Protein AF-X1C539-F1 (afdb_monomer_lite)

Structure (mmCIF, N/CA/C/O backbone):
data_AF-X1C539-F1
#
_entry.id   AF-X1C539-F1
#
loop_
_atom_site.group_PDB
_atom_site.id
_atom_site.type_symbol
_atom_site.label_atom_id
_atom_site.label_alt_id
_atom_site.label_comp_id
_atom_site.label_asym_id
_atom_site.label_entity_id
_atom_site.label_seq_id
_atom_site.pdbx_PDB_ins_code
_atom_site.Cartn_x
_atom_site.Cartn_y
_atom_site.Cartn_z
_atom_site.occupancy
_atom_site.B_iso_or_equiv
_atom_site.auth_seq_id
_atom_site.auth_comp_id
_atom_site.auth_asym_id
_atom_site.auth_atom_id
_atom_site.pdbx_PDB_model_num
ATOM 1 N N . GLU A 1 1 ? -18.702 11.817 35.837 1.00 63.28 1 GLU A N 1
ATOM 2 C CA . GLU A 1 1 ? -17.448 11.038 35.801 1.00 63.28 1 GLU A CA 1
ATOM 3 C C . GLU A 1 1 ? -17.602 9.638 36.398 1.00 63.28 1 GLU A C 1
ATOM 5 O O . GLU A 1 1 ? -17.392 8.680 35.669 1.00 63.28 1 GLU A O 1
ATOM 10 N N . LEU A 1 2 ? -18.066 9.496 37.651 1.00 83.06 2 LEU A N 1
ATOM 11 C CA . LEU A 1 2 ? -18.295 8.185 38.295 1.00 83.06 2 LEU A CA 1
ATOM 12 C C . LEU A 1 2 ? -19.225 7.247 37.504 1.00 83.06 2 LEU A C 1
ATOM 14 O O . LEU A 1 2 ? -18.952 6.056 37.408 1.00 83.06 2 LEU A O 1
ATOM 18 N N . VAL A 1 3 ? -20.290 7.784 36.897 1.00 87.56 3 VAL A N 1
ATOM 19 C CA . VAL A 1 3 ? -21.233 6.990 36.086 1.00 87.56 3 VAL A CA 1
ATOM 20 C C . VAL A 1 3 ? -20.556 6.413 34.837 1.00 87.56 3 VAL A C 1
ATOM 22 O O . VAL A 1 3 ? -20.718 5.232 34.562 1.00 87.56 3 VAL A O 1
ATOM 25 N N . GLY A 1 4 ? -19.745 7.194 34.115 1.00 85.44 4 GLY A N 1
ATOM 26 C CA . GLY A 1 4 ? -19.032 6.701 32.929 1.00 85.44 4 GLY A CA 1
ATOM 27 C C . GLY A 1 4 ? -17.990 5.640 33.262 1.00 85.44 4 GLY A C 1
ATOM 28 O O . GLY A 1 4 ? -17.902 4.625 32.577 1.00 85.44 4 GLY A O 1
ATOM 29 N N . GLN A 1 5 ? -17.285 5.811 34.382 1.00 87.56 5 GLN A N 1
ATOM 30 C CA . GLN A 1 5 ? -16.356 4.800 34.874 1.00 87.56 5 GLN A CA 1
ATOM 31 C C . GLN A 1 5 ? -17.077 3.511 35.294 1.00 87.56 5 GLN A C 1
ATOM 33 O O . GLN A 1 5 ? -16.626 2.424 34.950 1.00 87.56 5 GLN A O 1
ATOM 38 N N . PHE A 1 6 ? -18.225 3.610 35.967 1.00 91.25 6 PHE A N 1
ATOM 39 C CA . PHE A 1 6 ? -19.053 2.441 36.266 1.00 91.25 6 PHE A CA 1
ATOM 40 C C . PHE A 1 6 ? -19.479 1.709 34.985 1.00 91.25 6 PHE A C 1
ATOM 42 O O . PHE A 1 6 ? -19.294 0.499 34.882 1.00 91.25 6 PHE A O 1
ATOM 49 N N . LEU A 1 7 ? -19.974 2.446 33.984 1.00 91.50 7 LEU A N 1
ATOM 50 C CA . LEU A 1 7 ? -20.382 1.872 32.701 1.00 91.50 7 LEU A CA 1
ATOM 51 C C . LEU A 1 7 ? -19.205 1.225 31.953 1.00 91.50 7 LEU A C 1
ATOM 53 O O . LEU A 1 7 ? -19.410 0.210 31.300 1.00 91.50 7 LEU A O 1
ATOM 57 N N . SER A 1 8 ? -17.973 1.735 32.088 1.00 90.44 8 SER A N 1
ATOM 58 C CA . SER A 1 8 ? -16.785 1.134 31.449 1.00 90.44 8 SER A CA 1
ATOM 59 C C . SER A 1 8 ? -16.395 -0.244 31.997 1.00 90.44 8 SER A C 1
ATOM 61 O O . SER A 1 8 ? -15.639 -0.958 31.343 1.00 90.44 8 SER A O 1
ATOM 63 N N . TYR A 1 9 ? -16.914 -0.625 33.170 1.00 89.69 9 TYR A N 1
ATOM 64 C CA . TYR A 1 9 ? -16.741 -1.966 33.736 1.00 89.69 9 TYR A CA 1
ATOM 65 C C . TYR A 1 9 ? -17.863 -2.937 33.347 1.00 89.69 9 TYR A C 1
ATOM 67 O O . TYR A 1 9 ? -17.764 -4.128 33.644 1.00 89.69 9 TYR A O 1
ATOM 75 N N . LEU A 1 10 ? -18.933 -2.453 32.707 1.00 90.19 10 LEU A N 1
ATOM 76 C CA . LEU A 1 10 ? -19.976 -3.318 32.163 1.00 90.19 10 LEU A CA 1
ATOM 77 C C . LEU A 1 10 ? -19.503 -3.977 30.856 1.00 90.19 10 LEU A C 1
ATOM 79 O O . LEU A 1 10 ? -18.584 -3.467 30.211 1.00 90.19 10 LEU A O 1
ATOM 83 N N . PRO A 1 11 ? -20.125 -5.099 30.442 1.00 89.38 11 PRO A N 1
ATOM 84 C CA . PRO A 1 11 ? -19.814 -5.734 29.168 1.00 89.38 11 PRO A CA 1
ATOM 85 C C . PRO A 1 11 ? -19.909 -4.749 28.002 1.00 89.38 11 PRO A C 1
ATOM 87 O O . PRO A 1 11 ? -20.848 -3.948 27.926 1.00 89.38 11 PRO A O 1
ATOM 90 N N . PHE A 1 12 ? -18.943 -4.828 27.089 1.00 91.81 12 PHE A N 1
ATOM 91 C CA . PHE A 1 12 ? -18.939 -4.045 25.860 1.00 91.81 12 PHE A CA 1
ATOM 92 C C . PHE A 1 12 ? -20.000 -4.588 24.892 1.00 91.81 12 PHE A C 1
ATOM 94 O O . PHE A 1 12 ? -19.699 -5.419 24.046 1.00 91.81 12 PHE A O 1
ATOM 101 N N . ALA A 1 13 ? -21.249 -4.163 25.071 1.00 90.88 13 ALA A N 1
ATOM 102 C CA . ALA A 1 13 ? -22.417 -4.649 24.340 1.00 90.88 13 ALA A CA 1
ATOM 103 C C . ALA A 1 13 ? -23.451 -3.531 24.137 1.00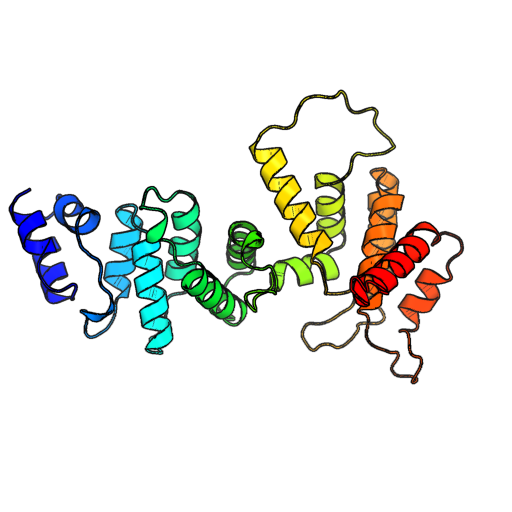 90.88 13 ALA A C 1
ATOM 105 O O . ALA A 1 13 ? -23.411 -2.501 24.824 1.00 90.88 13 ALA A O 1
ATOM 106 N N . HIS A 1 14 ? -24.401 -3.760 23.228 1.00 89.12 14 HIS A N 1
ATOM 107 C CA . HIS A 1 14 ? -25.406 -2.778 22.817 1.00 89.12 14 HIS A CA 1
ATOM 108 C C . HIS A 1 14 ? -26.203 -2.198 23.998 1.00 89.12 14 HIS A C 1
ATOM 110 O O . HIS A 1 14 ? -26.379 -0.984 24.088 1.00 89.12 14 HIS A O 1
ATOM 116 N N . GLU A 1 15 ? -26.602 -3.016 24.977 1.00 90.06 15 GLU A N 1
ATOM 117 C CA . GLU A 1 15 ? -27.349 -2.548 26.152 1.00 90.06 15 GLU A CA 1
ATOM 118 C C . GLU A 1 15 ? -26.548 -1.557 27.002 1.00 90.06 15 GLU A C 1
ATOM 120 O O . GLU A 1 15 ? -27.117 -0.651 27.618 1.00 90.06 15 GLU A O 1
ATOM 125 N N . THR A 1 16 ? -25.224 -1.719 27.064 1.00 91.44 16 THR A N 1
ATOM 126 C CA . THR A 1 16 ? -24.344 -0.768 27.748 1.00 91.44 16 THR A CA 1
ATOM 127 C C . THR A 1 16 ? -24.275 0.538 26.968 1.00 91.44 16 THR A C 1
ATOM 129 O O . THR A 1 16 ? -24.368 1.601 27.578 1.00 91.44 16 THR A O 1
ATOM 132 N N . TRP A 1 17 ? -24.180 0.489 25.638 1.00 92.25 17 TRP A N 1
ATOM 133 C CA . TRP A 1 17 ? -24.107 1.690 24.801 1.00 92.25 17 TRP A CA 1
ATOM 134 C C . TRP A 1 17 ? -25.407 2.507 24.843 1.00 92.25 17 TRP A C 1
ATOM 136 O O . TRP A 1 17 ? -25.347 3.724 25.001 1.00 92.25 17 TRP A O 1
ATOM 146 N N . VAL A 1 18 ? -26.574 1.853 24.864 1.00 92.19 18 VAL A N 1
ATOM 147 C CA . VAL A 1 18 ? -27.872 2.528 25.074 1.00 92.19 18 VAL A CA 1
ATOM 148 C C . VAL A 1 18 ? -27.914 3.252 26.427 1.00 92.19 18 VAL A C 1
ATOM 150 O O . VAL A 1 18 ? -28.403 4.380 26.530 1.00 92.19 18 VAL A O 1
ATOM 153 N N . ARG A 1 19 ? -27.366 2.644 27.491 1.00 93.38 19 ARG A N 1
ATOM 154 C CA . ARG A 1 19 ? -27.251 3.303 28.808 1.00 93.38 19 ARG A CA 1
ATOM 155 C C . ARG A 1 19 ? -26.257 4.458 28.787 1.00 93.38 19 ARG A C 1
ATOM 157 O O . ARG A 1 19 ? -26.519 5.465 29.432 1.00 93.38 19 ARG A O 1
ATOM 164 N N . VAL A 1 20 ? -25.143 4.330 28.068 1.00 93.12 20 VAL A N 1
ATOM 165 C CA . VAL A 1 20 ? -24.165 5.413 27.877 1.00 93.12 20 VAL A CA 1
ATOM 166 C C . VAL A 1 20 ? -24.846 6.617 27.239 1.00 93.12 20 VAL A C 1
ATOM 168 O O . VAL A 1 20 ? -24.759 7.711 27.791 1.00 93.12 20 VAL A O 1
ATOM 171 N N . GLU A 1 21 ? -25.591 6.414 26.157 1.00 92.31 21 GLU A N 1
ATOM 172 C CA . GLU A 1 21 ? -26.323 7.488 25.485 1.00 92.31 21 GLU A CA 1
ATOM 173 C C . GLU A 1 21 ? -27.379 8.115 26.406 1.00 92.31 21 GLU A C 1
ATOM 175 O O . GLU A 1 21 ? -27.394 9.329 26.610 1.00 92.31 21 GLU A O 1
ATOM 180 N N . THR A 1 22 ? -28.199 7.284 27.054 1.00 93.38 22 THR A N 1
ATOM 181 C CA . THR A 1 22 ? -29.309 7.755 27.899 1.00 93.38 22 THR A CA 1
ATOM 182 C C . THR A 1 22 ? -28.829 8.460 29.172 1.00 93.38 22 THR A C 1
ATOM 184 O O . THR A 1 22 ? -29.430 9.441 29.604 1.00 93.38 22 THR A O 1
ATOM 187 N N . TRP A 1 23 ? -27.787 7.943 29.833 1.00 93.38 23 TRP A N 1
ATOM 188 C CA . TRP A 1 23 ? -27.368 8.418 31.159 1.00 93.38 23 TRP A CA 1
ATOM 189 C C . TRP A 1 23 ? -26.286 9.490 31.094 1.00 93.38 23 TRP A C 1
ATOM 191 O O . TRP A 1 23 ? -26.201 10.315 32.005 1.00 93.38 23 TRP A O 1
ATOM 201 N N . LEU A 1 24 ? -25.427 9.464 30.071 1.00 90.31 24 LEU A N 1
ATOM 202 C CA . LEU A 1 24 ? -24.321 10.412 29.955 1.00 90.31 24 LEU A CA 1
ATOM 203 C C . LEU A 1 24 ? -24.611 11.555 28.982 1.00 90.31 24 LEU A C 1
ATOM 205 O O . LEU A 1 24 ? -23.990 12.604 29.152 1.00 90.31 24 LEU A O 1
ATOM 209 N N . GLY A 1 25 ? -25.542 11.406 28.032 1.00 89.62 25 GLY A N 1
ATOM 210 C CA . GLY A 1 25 ? -25.881 12.462 27.071 1.00 89.62 25 GLY A CA 1
ATOM 211 C C . GLY A 1 25 ? -24.634 12.949 26.335 1.00 89.62 25 GLY A C 1
ATOM 212 O O . GLY A 1 25 ? -23.979 12.154 25.676 1.00 89.62 25 GLY A O 1
ATOM 213 N N . ASP A 1 26 ? -24.251 14.213 26.523 1.00 88.12 26 ASP A N 1
ATOM 214 C CA . ASP A 1 26 ? -23.046 14.813 25.922 1.00 88.12 26 ASP A CA 1
ATOM 215 C C . ASP A 1 26 ? -21.722 14.368 26.579 1.00 88.12 26 ASP A C 1
ATOM 217 O O . ASP A 1 26 ? -20.643 14.657 26.077 1.00 88.12 26 ASP A O 1
ATOM 221 N N . LYS A 1 27 ? -21.760 13.675 27.726 1.00 89.75 27 LYS A N 1
ATOM 222 C CA . LYS A 1 27 ? -20.566 13.297 28.515 1.00 89.75 27 LYS A CA 1
ATOM 223 C C . LYS A 1 27 ? -20.089 11.864 28.249 1.00 89.75 27 LYS A C 1
ATOM 225 O O . LYS A 1 27 ? -19.518 11.225 29.147 1.00 89.75 27 LYS A O 1
ATOM 230 N N . GLN A 1 28 ? -20.332 11.341 27.045 1.00 90.69 28 GLN A N 1
ATOM 231 C CA . GLN A 1 28 ? -19.976 9.960 26.678 1.00 90.69 28 GLN A CA 1
ATOM 232 C C . GLN A 1 28 ? -18.464 9.719 26.647 1.00 90.69 28 GLN A C 1
ATOM 234 O O . GLN A 1 28 ? -18.046 8.581 26.860 1.00 90.69 28 GLN A O 1
ATOM 239 N N . ASP A 1 29 ? -17.651 10.775 26.516 1.00 90.38 29 ASP A N 1
ATOM 240 C CA . ASP A 1 29 ? -16.186 10.728 26.658 1.00 90.38 29 ASP A CA 1
ATOM 241 C C . ASP A 1 29 ? -15.746 9.940 27.892 1.00 90.38 29 ASP A C 1
ATOM 243 O O . ASP A 1 29 ? -14.808 9.145 27.850 1.00 90.38 29 ASP A O 1
ATOM 247 N N . SER A 1 30 ? -16.473 10.108 29.003 1.00 89.50 30 SER A N 1
ATOM 248 C CA . SER A 1 30 ? -16.158 9.439 30.266 1.00 89.50 30 SER A CA 1
ATOM 249 C C . SER A 1 30 ? -16.284 7.909 30.223 1.00 89.50 30 SER A C 1
ATOM 251 O O . SER A 1 30 ? -15.737 7.248 31.107 1.00 89.50 30 SER A O 1
ATOM 253 N N . TYR A 1 31 ? -16.969 7.361 29.214 1.00 92.94 31 TYR A N 1
ATOM 254 C CA . TYR A 1 31 ? -17.053 5.933 28.910 1.00 92.94 31 TYR A CA 1
ATOM 255 C C . TYR A 1 31 ? -16.113 5.540 27.760 1.00 92.94 31 TYR A C 1
ATOM 257 O O . TYR A 1 31 ? -15.264 4.669 27.953 1.00 92.94 31 TYR A O 1
ATOM 265 N N . TRP A 1 32 ? -16.221 6.176 26.586 1.00 93.50 32 TRP A N 1
ATOM 266 C CA . TRP A 1 32 ? -15.518 5.734 25.370 1.00 93.50 32 TRP A CA 1
ATOM 267 C C . TRP A 1 32 ? -13.991 5.825 25.485 1.00 93.50 32 TRP A C 1
ATOM 269 O O . TRP A 1 32 ? -13.288 4.953 24.975 1.00 93.50 32 TRP A O 1
ATOM 279 N N . LEU A 1 33 ? -13.471 6.792 26.251 1.00 90.88 33 LEU A N 1
ATOM 280 C CA . LEU A 1 33 ? -12.034 6.902 26.531 1.00 90.88 33 LEU A CA 1
ATOM 281 C C . LEU A 1 33 ? -11.512 5.821 27.491 1.00 90.88 33 LEU A C 1
ATOM 283 O O . LEU A 1 33 ? -10.316 5.545 27.502 1.00 90.88 33 LEU A O 1
ATOM 287 N N . LYS A 1 34 ? -12.379 5.230 28.326 1.00 88.50 34 LYS A N 1
ATOM 288 C CA . LYS A 1 34 ? -11.988 4.323 29.426 1.00 88.50 34 LYS A CA 1
ATOM 289 C C . LYS A 1 34 ? -12.394 2.866 29.206 1.00 88.50 34 LYS A C 1
ATOM 291 O O . LYS A 1 34 ? -11.864 1.988 29.880 1.00 88.50 34 LYS A O 1
ATOM 296 N N . THR A 1 35 ? -13.345 2.601 28.313 1.00 89.12 35 THR A N 1
ATOM 297 C CA . THR A 1 35 ? -13.838 1.244 28.054 1.00 89.12 35 THR A CA 1
ATOM 298 C C . THR A 1 35 ? -12.721 0.329 27.560 1.00 89.12 35 THR A C 1
ATOM 300 O O . THR A 1 35 ? -11.881 0.729 26.753 1.00 89.12 35 THR A O 1
ATOM 303 N N . ASN A 1 36 ? -12.732 -0.932 27.995 1.00 84.94 36 ASN A N 1
ATOM 304 C CA . ASN A 1 36 ? -11.801 -1.932 27.472 1.00 84.94 36 ASN A CA 1
ATOM 305 C C . ASN A 1 36 ? -12.051 -2.219 25.977 1.00 84.94 36 ASN A C 1
ATOM 307 O O . ASN A 1 36 ? -11.179 -2.760 25.310 1.00 84.94 36 ASN A O 1
ATOM 311 N N . ALA A 1 37 ? -13.229 -1.843 25.451 1.00 88.00 37 ALA A N 1
ATOM 312 C CA . ALA A 1 37 ? -13.620 -2.057 24.056 1.00 88.00 37 ALA A CA 1
ATOM 313 C C . ALA A 1 37 ? -13.375 -3.503 23.596 1.00 88.00 37 ALA A C 1
ATOM 315 O O . ALA A 1 37 ? -12.850 -3.736 22.514 1.00 88.00 37 ALA A O 1
ATOM 316 N N . ASN A 1 38 ? -13.694 -4.480 24.453 1.00 87.44 38 ASN A N 1
ATOM 317 C CA . ASN A 1 38 ? -13.442 -5.886 24.164 1.00 87.44 38 ASN A CA 1
ATOM 318 C C . ASN A 1 38 ? -14.512 -6.416 23.189 1.00 87.44 38 ASN A C 1
ATOM 320 O O . ASN A 1 38 ? -15.644 -6.660 23.622 1.00 87.44 38 ASN A O 1
ATOM 324 N N . PRO A 1 39 ? -14.181 -6.658 21.906 1.00 84.81 39 PRO A N 1
ATOM 325 C CA . PRO A 1 39 ? -15.176 -7.023 20.902 1.00 84.81 39 PRO A CA 1
ATOM 326 C C . PRO A 1 39 ? -15.758 -8.426 21.122 1.00 84.81 39 PRO A C 1
ATOM 328 O O . PRO A 1 39 ? -16.826 -8.733 20.600 1.00 84.81 39 PRO A O 1
ATOM 331 N N . TYR A 1 40 ? -15.104 -9.275 21.922 1.00 83.50 40 TYR A N 1
ATOM 332 C CA . TYR A 1 40 ? -15.584 -10.622 22.245 1.00 83.50 40 TYR A CA 1
ATOM 333 C C . TYR A 1 40 ? -16.735 -10.636 23.259 1.00 83.50 40 TYR A C 1
ATOM 335 O O . TYR A 1 40 ? -17.375 -11.669 23.428 1.00 83.50 40 TYR A O 1
ATOM 343 N N . GLN A 1 41 ? -16.999 -9.516 23.939 1.00 80.69 41 GLN A N 1
ATOM 344 C CA . GLN A 1 41 ? -18.122 -9.394 24.875 1.00 80.69 41 GLN A CA 1
ATOM 345 C C . GLN A 1 41 ? -19.436 -9.013 24.188 1.00 80.69 41 GLN A C 1
ATOM 347 O O . GLN A 1 41 ? -20.499 -9.245 24.756 1.00 80.69 41 GLN A O 1
ATOM 352 N N . ALA A 1 42 ? -19.369 -8.428 22.993 1.00 75.00 42 ALA A N 1
ATOM 353 C CA . ALA A 1 42 ? -20.551 -8.043 22.243 1.00 75.00 42 ALA A CA 1
ATOM 354 C C . ALA A 1 42 ? -21.137 -9.253 21.516 1.00 75.00 42 ALA A C 1
ATOM 356 O O . ALA A 1 42 ? -20.490 -9.829 20.638 1.00 75.00 42 ALA A O 1
ATOM 357 N N . GLU A 1 43 ? -22.387 -9.596 21.791 1.00 67.00 43 GLU A N 1
ATOM 358 C CA . GLU A 1 43 ? -23.167 -10.459 20.907 1.00 67.00 43 GLU A CA 1
ATOM 359 C C . GLU A 1 43 ? -23.779 -9.582 19.804 1.00 67.00 43 GLU A C 1
ATOM 361 O O . GLU A 1 43 ? -24.687 -8.801 20.065 1.00 67.00 43 GLU A O 1
ATOM 366 N N . GLY A 1 44 ? -23.255 -9.660 18.574 1.00 70.44 44 GLY A N 1
ATOM 367 C CA . GLY A 1 44 ? -23.849 -8.978 17.416 1.00 70.44 44 GLY A CA 1
ATOM 368 C C . GLY A 1 44 ? -22.966 -7.932 16.738 1.00 70.44 44 GLY A C 1
ATOM 369 O O . GLY A 1 44 ? -21.747 -8.101 16.659 1.00 70.44 44 GLY A O 1
ATOM 370 N N . ASP A 1 45 ? -23.629 -6.924 16.171 1.00 82.06 45 ASP A N 1
ATOM 371 C CA . ASP A 1 45 ? -23.056 -5.863 15.341 1.00 82.06 45 ASP A CA 1
ATOM 372 C C . ASP A 1 45 ? -22.269 -4.844 16.187 1.00 82.06 45 ASP A C 1
ATOM 374 O O . ASP A 1 45 ? -22.723 -4.408 17.247 1.00 82.06 45 ASP A O 1
ATOM 378 N N . LEU A 1 46 ? -21.069 -4.488 15.722 1.00 88.00 46 LEU A N 1
ATOM 379 C CA . LEU A 1 46 ? -20.173 -3.525 16.364 1.00 88.00 46 LEU A CA 1
ATOM 380 C C . LEU A 1 46 ? -20.122 -2.179 15.626 1.00 88.00 46 LEU A C 1
ATOM 382 O O . LEU A 1 46 ? -19.388 -1.295 16.070 1.00 88.00 46 LEU A O 1
ATOM 386 N N . SER A 1 47 ? -20.869 -1.999 14.531 1.00 87.94 47 SER A N 1
ATOM 387 C CA . SER A 1 47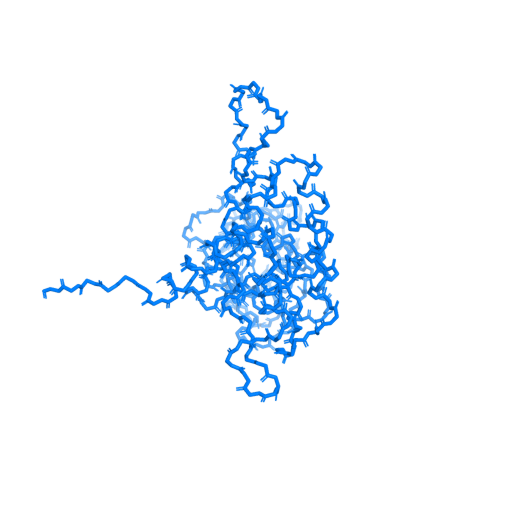 ? -20.788 -0.806 13.681 1.00 87.94 47 SER A CA 1
ATOM 388 C C . SER A 1 47 ? -20.995 0.506 14.442 1.00 87.94 47 SER A C 1
ATOM 390 O O . SER A 1 47 ? -20.190 1.421 14.271 1.00 87.94 47 SER A O 1
ATOM 392 N N . ASP A 1 48 ? -21.984 0.591 15.336 1.00 87.12 48 ASP A N 1
ATOM 393 C CA . ASP A 1 48 ? -22.216 1.806 16.138 1.00 87.12 48 ASP A CA 1
ATOM 394 C C . ASP A 1 48 ? -21.041 2.108 17.080 1.00 87.12 48 ASP A C 1
ATOM 396 O O . ASP A 1 48 ? -20.626 3.255 17.267 1.00 87.12 48 ASP A O 1
ATOM 400 N N . ALA A 1 49 ? -20.473 1.059 17.677 1.00 92.12 49 ALA A N 1
ATOM 401 C CA . ALA A 1 49 ? -19.362 1.189 18.605 1.00 92.12 49 ALA A CA 1
ATOM 402 C C . ALA A 1 49 ? -18.065 1.583 17.890 1.00 92.12 49 ALA A C 1
ATOM 404 O O . ALA A 1 49 ? -17.282 2.350 18.444 1.00 92.12 49 ALA A O 1
ATOM 405 N N . ILE A 1 50 ? -17.848 1.100 16.664 1.00 94.06 50 ILE A N 1
ATOM 406 C CA . ILE A 1 50 ? -16.705 1.464 15.818 1.00 94.06 50 ILE A CA 1
ATOM 407 C C . ILE A 1 50 ? -16.697 2.970 15.556 1.00 94.06 50 ILE A C 1
ATOM 409 O O . ILE A 1 50 ? -15.681 3.620 15.809 1.00 94.06 50 ILE A O 1
ATOM 413 N N . ASP A 1 51 ? -17.823 3.544 15.126 1.00 93.69 51 ASP A N 1
ATOM 414 C CA . ASP A 1 51 ? -17.903 4.985 14.871 1.00 93.69 51 ASP A CA 1
ATOM 415 C C . ASP A 1 51 ? -17.653 5.796 16.140 1.00 93.69 51 ASP A C 1
ATOM 417 O O . ASP A 1 51 ? -16.859 6.741 16.120 1.00 93.69 51 ASP A O 1
ATOM 421 N N . LYS A 1 52 ? -18.242 5.382 17.267 1.00 93.88 52 LYS A N 1
ATOM 422 C CA . LYS A 1 52 ? -18.017 6.047 18.554 1.00 93.88 52 LYS A CA 1
ATOM 423 C C . LYS A 1 52 ? -16.565 5.958 19.008 1.00 93.88 52 LYS A C 1
ATOM 425 O O . LYS A 1 52 ? -16.024 6.957 19.474 1.00 93.88 52 LYS A O 1
ATOM 430 N N . LEU A 1 53 ? -15.908 4.812 18.846 1.00 94.50 53 LEU A N 1
ATOM 431 C CA . LEU A 1 53 ? -14.489 4.664 19.170 1.00 94.50 53 LEU A CA 1
ATOM 432 C C . LEU A 1 53 ? -13.626 5.603 18.318 1.00 94.50 53 LEU A C 1
ATOM 434 O O . LEU A 1 53 ? -12.777 6.301 18.868 1.00 94.50 53 LEU A O 1
ATOM 438 N N . ILE A 1 54 ? -13.876 5.692 17.009 1.00 94.06 54 ILE A N 1
ATOM 439 C CA . ILE A 1 54 ? -13.146 6.609 16.122 1.00 94.06 54 ILE A CA 1
ATOM 440 C C . ILE A 1 54 ? -13.382 8.072 16.529 1.00 94.06 54 ILE A C 1
ATOM 442 O O . ILE A 1 54 ? -12.421 8.830 16.652 1.00 94.06 54 ILE A O 1
ATOM 446 N N . GLU A 1 55 ? -14.638 8.468 16.773 1.00 93.44 55 GLU A N 1
ATOM 447 C CA . GLU A 1 55 ? -15.014 9.826 17.207 1.00 93.44 55 GLU A CA 1
ATOM 448 C C . GLU A 1 55 ? -14.298 10.255 18.493 1.00 93.44 55 GLU A C 1
ATOM 450 O O . GLU A 1 55 ? -13.934 11.419 18.641 1.00 93.44 55 GLU A O 1
ATOM 455 N N . HIS A 1 56 ? -14.055 9.308 19.399 1.00 92.88 56 HIS A N 1
ATOM 456 C CA . HIS A 1 56 ? -13.414 9.547 20.690 1.00 92.88 56 HIS A CA 1
ATOM 457 C C . HIS A 1 56 ? -11.900 9.272 20.666 1.00 92.88 56 HIS A C 1
ATOM 459 O O . HIS A 1 56 ? -11.288 9.067 21.714 1.00 92.88 56 HIS A O 1
ATOM 465 N N . GLY A 1 57 ? -11.281 9.254 19.479 1.00 91.44 57 GLY A N 1
ATOM 466 C CA . GLY A 1 57 ? -9.829 9.139 19.329 1.00 91.44 57 GLY A CA 1
ATOM 467 C C . GLY A 1 57 ? -9.271 7.751 19.646 1.00 91.44 57 GLY A C 1
ATOM 468 O O . GLY A 1 57 ? -8.110 7.638 20.034 1.00 91.44 57 GLY A O 1
ATOM 469 N N . ARG A 1 58 ? -10.083 6.699 19.486 1.00 93.50 58 ARG A N 1
ATOM 470 C CA . ARG A 1 58 ? -9.713 5.298 19.739 1.00 93.50 58 ARG A CA 1
ATOM 471 C C . ARG A 1 58 ? -9.773 4.380 18.506 1.00 93.50 58 ARG A C 1
ATOM 473 O O . ARG A 1 58 ? -10.471 3.360 18.510 1.00 93.50 58 ARG A O 1
ATOM 480 N N . PRO A 1 59 ? -9.069 4.724 17.418 1.00 95.31 59 PRO A N 1
ATOM 481 C CA . PRO A 1 59 ? -9.113 3.969 16.170 1.00 95.31 59 PRO A CA 1
ATOM 482 C C . PRO A 1 59 ? -8.487 2.562 16.249 1.00 95.31 59 PRO A C 1
ATOM 484 O O . PRO A 1 59 ? -8.939 1.680 15.526 1.00 95.31 59 PRO A O 1
ATOM 487 N N . ASN A 1 60 ? -7.521 2.288 17.133 1.00 94.00 60 ASN A N 1
ATOM 488 C CA . ASN A 1 60 ? -6.953 0.939 17.290 1.00 94.00 60 ASN A CA 1
ATOM 489 C C . ASN A 1 60 ? -7.971 -0.015 17.927 1.00 94.00 60 ASN A C 1
ATOM 491 O O . ASN A 1 60 ? -8.110 -1.164 17.509 1.00 94.00 60 ASN A O 1
ATOM 495 N N . ALA A 1 61 ? -8.750 0.469 18.899 1.00 93.31 61 ALA A N 1
ATOM 496 C CA . ALA A 1 61 ? -9.876 -0.291 19.435 1.00 93.31 61 ALA A CA 1
ATOM 497 C C . ALA A 1 61 ? -10.946 -0.569 18.365 1.00 93.31 61 ALA A C 1
ATOM 499 O O . ALA A 1 61 ? -11.495 -1.672 18.312 1.00 93.31 61 ALA A O 1
ATOM 500 N N . ALA A 1 62 ? -11.206 0.403 17.485 1.00 95.25 62 ALA A N 1
ATOM 501 C CA . ALA A 1 62 ? -12.104 0.229 16.348 1.00 95.25 62 ALA A CA 1
ATOM 502 C C . ALA A 1 62 ? -11.574 -0.823 15.351 1.00 95.25 62 ALA A C 1
ATOM 504 O O . ALA A 1 62 ? -12.337 -1.681 14.914 1.00 95.25 62 ALA A O 1
ATOM 505 N N . ILE A 1 63 ? -10.267 -0.827 15.061 1.00 95.50 63 ILE A N 1
ATOM 506 C CA . ILE A 1 63 ? -9.595 -1.856 14.245 1.00 95.50 63 ILE A CA 1
ATOM 507 C C . ILE A 1 63 ? -9.772 -3.251 14.854 1.00 95.50 63 ILE A C 1
ATOM 509 O O . ILE A 1 63 ? -10.120 -4.186 14.138 1.00 95.50 63 ILE A O 1
ATOM 513 N N . ASN A 1 64 ? -9.618 -3.397 16.172 1.00 93.19 64 ASN A N 1
ATOM 514 C CA . ASN A 1 64 ? -9.834 -4.683 16.847 1.00 93.19 64 ASN A CA 1
ATOM 515 C C . ASN A 1 64 ? -11.298 -5.149 16.758 1.00 93.19 64 ASN A C 1
ATOM 517 O O . ASN A 1 64 ? -11.565 -6.343 16.618 1.00 93.19 64 ASN A O 1
ATOM 521 N N . CYS A 1 65 ? -12.257 -4.218 16.798 1.00 93.69 65 CYS A N 1
ATOM 522 C CA . CYS A 1 65 ? -13.667 -4.526 16.556 1.00 93.69 65 CYS A CA 1
ATOM 523 C C . CYS A 1 65 ? -13.905 -4.993 15.112 1.00 93.69 65 CYS A C 1
ATOM 525 O O . CYS A 1 65 ? -14.551 -6.020 14.906 1.00 93.69 65 CYS A O 1
ATOM 527 N N . LEU A 1 66 ? -13.342 -4.285 14.130 1.00 94.88 66 LEU A N 1
ATOM 528 C CA . LEU A 1 66 ? -13.432 -4.623 12.707 1.00 94.88 66 LEU A CA 1
ATOM 529 C C . LEU A 1 66 ? -12.813 -5.993 12.398 1.00 94.88 66 LEU A C 1
ATOM 531 O O . LEU A 1 66 ? -13.426 -6.793 11.692 1.00 94.88 66 LEU A O 1
ATOM 535 N N . ASP A 1 67 ? -11.637 -6.303 12.948 1.00 93.38 67 ASP A N 1
ATOM 536 C CA . ASP A 1 67 ? -11.012 -7.615 12.750 1.00 93.38 67 ASP A CA 1
ATOM 537 C C . ASP A 1 67 ? -11.842 -8.744 13.379 1.00 93.38 67 ASP A C 1
ATOM 539 O O . ASP A 1 67 ? -12.060 -9.784 12.754 1.00 93.38 67 ASP A O 1
ATOM 543 N N . ARG A 1 68 ? -12.433 -8.517 14.559 1.00 91.88 68 ARG A N 1
ATOM 544 C CA . ARG A 1 68 ? -13.380 -9.477 15.140 1.00 91.88 68 ARG A CA 1
ATOM 545 C C . ARG A 1 68 ? -14.592 -9.700 14.235 1.00 91.88 68 ARG A C 1
ATOM 547 O O . ARG A 1 68 ? -15.008 -10.848 14.070 1.00 91.88 68 ARG A O 1
ATOM 554 N N . MET A 1 69 ? -15.175 -8.640 13.667 1.00 92.69 69 MET A N 1
ATOM 555 C CA . MET A 1 69 ? -16.298 -8.761 12.722 1.00 92.69 69 MET A CA 1
ATOM 556 C C . MET A 1 69 ? -15.884 -9.579 11.492 1.00 92.69 69 MET A C 1
ATOM 558 O O . MET A 1 69 ? -16.618 -10.478 11.079 1.00 92.69 69 MET A O 1
ATOM 562 N N . ARG A 1 70 ? -14.673 -9.341 10.967 1.00 92.69 70 ARG A N 1
ATOM 563 C CA . ARG A 1 70 ? -14.083 -10.093 9.848 1.00 92.69 70 ARG A CA 1
ATOM 564 C C . ARG A 1 70 ? -13.961 -11.576 10.190 1.00 92.69 70 ARG A C 1
ATOM 566 O O . ARG A 1 70 ? -14.416 -12.418 9.417 1.00 92.69 70 ARG A O 1
ATOM 573 N N . TYR A 1 71 ? -13.407 -11.903 11.359 1.00 90.19 71 TYR A N 1
ATOM 574 C CA . TYR A 1 71 ? -13.272 -13.282 11.835 1.00 90.19 71 TYR A CA 1
ATOM 575 C C . TYR A 1 71 ? -14.636 -13.975 11.981 1.00 90.19 71 TYR A C 1
ATOM 577 O O . TYR A 1 71 ? -14.804 -15.130 11.588 1.00 90.19 71 TYR A O 1
ATOM 585 N N . ALA A 1 72 ? -15.637 -13.248 12.483 1.00 90.44 72 ALA A N 1
ATOM 586 C CA . ALA A 1 72 ? -17.014 -13.720 12.608 1.00 90.44 72 ALA A CA 1
ATOM 587 C C . ALA A 1 72 ? -17.792 -13.744 11.274 1.00 90.44 72 ALA A C 1
ATOM 589 O O . ALA A 1 72 ? -18.954 -14.149 11.266 1.00 90.44 72 ALA A O 1
ATOM 590 N N . LYS A 1 73 ? -17.173 -13.331 10.155 1.00 89.75 73 LYS A N 1
ATOM 591 C CA . LYS A 1 73 ? -17.793 -13.193 8.823 1.00 89.75 73 LYS A CA 1
ATOM 592 C C . LYS A 1 73 ? -19.033 -12.291 8.819 1.00 89.75 73 LYS A C 1
ATOM 594 O O . LYS A 1 73 ? -19.981 -12.525 8.070 1.00 89.75 73 LYS A O 1
ATOM 599 N N . GLN A 1 74 ? -19.032 -11.279 9.677 1.00 90.00 74 GLN A N 1
ATOM 600 C CA . GLN A 1 74 ? -20.056 -10.243 9.695 1.00 90.00 74 GLN A CA 1
ATOM 601 C C . GLN A 1 74 ? -19.797 -9.227 8.571 1.00 90.00 74 GLN A C 1
ATOM 603 O O . GLN A 1 74 ? -18.644 -9.044 8.168 1.00 90.00 74 GLN A O 1
ATOM 608 N N . PRO A 1 75 ? -20.845 -8.567 8.048 1.00 88.88 75 PRO A N 1
ATOM 609 C CA . PRO A 1 75 ? -20.667 -7.497 7.075 1.00 88.88 75 PRO A CA 1
ATOM 610 C C . PRO A 1 75 ? -19.868 -6.348 7.699 1.00 88.88 75 PRO A C 1
ATOM 612 O O . PRO A 1 75 ? -20.171 -5.910 8.805 1.00 88.88 75 PRO A O 1
ATOM 615 N N . ILE A 1 76 ? -18.855 -5.859 6.985 1.00 92.38 76 ILE A N 1
ATOM 616 C CA . ILE A 1 76 ? -18.033 -4.719 7.403 1.00 92.38 76 ILE A CA 1
ATOM 617 C C . ILE A 1 76 ? -18.335 -3.547 6.483 1.00 92.38 76 ILE A C 1
ATOM 619 O O . ILE A 1 76 ? -18.268 -3.675 5.262 1.00 92.38 76 ILE A O 1
ATOM 623 N N . ASN A 1 77 ? -18.608 -2.385 7.070 1.00 93.81 77 ASN A N 1
ATOM 624 C CA . ASN A 1 77 ? -18.700 -1.150 6.313 1.00 93.81 77 ASN A CA 1
ATOM 625 C C . ASN A 1 77 ? -17.293 -0.704 5.874 1.00 93.81 77 ASN A C 1
ATOM 627 O O . ASN A 1 77 ? -16.438 -0.377 6.702 1.00 93.81 77 ASN A O 1
ATOM 631 N N . VAL A 1 78 ? -17.067 -0.666 4.560 1.00 94.88 78 VAL A N 1
ATOM 632 C CA . VAL A 1 78 ? -15.795 -0.247 3.951 1.00 94.88 78 VAL A CA 1
ATOM 633 C C . VAL A 1 78 ? -15.361 1.143 4.420 1.00 94.88 78 VAL A C 1
ATOM 635 O O . VAL A 1 78 ? -14.207 1.328 4.803 1.00 94.88 78 VAL A O 1
ATOM 638 N N . GLY A 1 79 ? -16.284 2.107 4.448 1.00 95.25 79 GLY A N 1
ATOM 639 C CA . GLY A 1 79 ? -15.997 3.477 4.870 1.00 95.25 79 GLY A CA 1
ATOM 640 C C . GLY A 1 79 ? -15.542 3.558 6.328 1.00 95.25 79 GLY A C 1
ATOM 641 O O . GLY A 1 79 ? -14.576 4.259 6.627 1.00 95.25 79 GLY A O 1
ATOM 642 N N . GLN A 1 80 ? -16.171 2.792 7.226 1.00 94.25 80 GLN A N 1
ATOM 643 C CA . GLN A 1 80 ? -15.734 2.689 8.624 1.00 94.25 80 GLN A CA 1
ATOM 644 C C . GLN A 1 80 ? -14.332 2.080 8.729 1.00 94.25 80 GLN A C 1
ATOM 646 O O . GLN A 1 80 ? -13.504 2.578 9.490 1.00 94.25 80 GLN A O 1
ATOM 651 N N . CYS A 1 81 ? -14.043 1.039 7.943 1.00 96.69 81 CYS A N 1
ATOM 652 C CA . CYS A 1 81 ? -12.736 0.388 7.934 1.00 96.69 81 CYS A CA 1
ATOM 653 C C . CYS A 1 81 ? -11.623 1.334 7.460 1.00 96.69 81 CYS A C 1
ATOM 655 O O . CYS A 1 81 ? -10.625 1.510 8.161 1.00 96.69 81 CYS A O 1
ATOM 657 N N . VAL A 1 82 ? -11.828 2.017 6.330 1.00 97.44 82 VAL A N 1
ATOM 658 C CA . VAL A 1 82 ? -10.895 3.029 5.805 1.00 97.44 82 VAL A CA 1
ATOM 659 C C . VAL A 1 82 ? -10.690 4.155 6.820 1.00 97.44 82 VAL A C 1
ATOM 661 O O . VAL A 1 82 ? -9.553 4.529 7.109 1.00 97.44 82 VAL A O 1
ATOM 664 N N . LYS A 1 83 ? -11.775 4.672 7.411 1.00 96.62 83 LYS A N 1
ATOM 665 C CA . LYS A 1 83 ? -11.713 5.731 8.427 1.00 96.62 83 LYS A CA 1
ATOM 666 C C . LYS A 1 83 ? -10.912 5.283 9.652 1.00 96.62 83 LYS A C 1
ATOM 668 O O . LYS A 1 83 ? -10.044 6.028 10.093 1.00 96.62 83 LYS A O 1
ATOM 673 N N . ALA A 1 84 ? -11.155 4.076 10.166 1.00 96.44 84 ALA A N 1
ATOM 674 C CA . ALA A 1 84 ? -10.438 3.530 11.318 1.00 96.44 84 ALA A CA 1
ATOM 675 C C . ALA A 1 84 ? -8.931 3.411 11.047 1.00 96.44 84 ALA A C 1
ATOM 677 O O . ALA A 1 84 ? -8.128 3.901 11.839 1.00 96.44 84 ALA A O 1
ATOM 678 N N . LEU A 1 85 ? -8.558 2.825 9.904 1.00 97.06 85 LEU A N 1
ATOM 679 C CA . LEU A 1 85 ? -7.166 2.678 9.480 1.00 97.06 85 LEU A CA 1
ATOM 680 C C . LEU A 1 85 ? -6.477 4.046 9.350 1.00 97.06 85 LEU A C 1
ATOM 682 O O . LEU A 1 85 ? -5.429 4.281 9.938 1.00 97.06 85 LEU A O 1
ATOM 686 N N . LEU A 1 86 ? -7.078 5.006 8.651 1.00 96.56 86 LEU A N 1
ATOM 687 C CA . LEU A 1 86 ? -6.444 6.316 8.473 1.00 96.56 86 LEU A CA 1
ATOM 688 C C . LEU A 1 86 ? -6.381 7.132 9.775 1.00 96.56 86 LEU A C 1
ATOM 690 O O . LEU A 1 86 ? -5.390 7.820 10.013 1.00 96.56 86 LEU A O 1
ATOM 694 N N . SER A 1 87 ? -7.391 7.037 10.646 1.00 95.00 87 SER A N 1
ATOM 695 C CA . SER A 1 87 ? -7.365 7.682 11.965 1.00 95.00 87 SER A CA 1
ATOM 696 C C . SER A 1 87 ? -6.314 7.074 12.901 1.00 95.00 87 SER A C 1
ATOM 698 O O . SER A 1 87 ? -5.773 7.789 13.746 1.00 95.00 87 SER A O 1
ATOM 700 N N . ALA A 1 88 ? -5.985 5.786 12.749 1.00 94.50 88 ALA A N 1
ATOM 701 C CA . ALA A 1 88 ? -4.986 5.110 13.576 1.00 94.50 88 ALA A CA 1
ATOM 702 C C . ALA A 1 88 ? -3.562 5.658 13.399 1.00 94.50 88 ALA A C 1
ATOM 704 O O . ALA A 1 88 ? -2.769 5.595 14.338 1.00 94.50 88 ALA A O 1
ATOM 705 N N . LEU A 1 89 ? -3.254 6.275 12.255 1.00 90.75 89 LEU A N 1
ATOM 706 C CA . LEU A 1 89 ? -1.943 6.880 11.976 1.00 90.75 89 LEU A CA 1
ATOM 707 C C . LEU A 1 89 ? -1.594 8.034 12.925 1.00 90.75 89 LEU A C 1
ATOM 709 O O . LEU A 1 89 ? -0.422 8.281 13.193 1.00 90.75 89 LEU A O 1
ATOM 713 N N . SER A 1 90 ? -2.609 8.736 13.432 1.00 88.44 90 SER A N 1
ATOM 714 C CA . SER A 1 90 ? -2.469 9.830 14.399 1.00 88.44 90 SER A CA 1
ATOM 715 C C . SER A 1 90 ? -2.969 9.448 15.795 1.00 88.44 90 SER A C 1
ATOM 717 O O . SER A 1 90 ? -3.264 10.330 16.602 1.00 88.44 90 SER A O 1
ATOM 719 N N . SER A 1 91 ? -3.131 8.150 16.073 1.00 88.38 91 SER A N 1
ATOM 720 C CA . SER A 1 91 ? -3.653 7.681 17.356 1.00 88.38 91 SER A CA 1
ATOM 721 C C . SER A 1 91 ? -2.690 7.990 18.500 1.00 88.38 91 SER A C 1
ATOM 723 O O . SER A 1 91 ? -1.478 7.812 18.385 1.00 88.38 91 SER A O 1
ATOM 725 N N . SER A 1 92 ? -3.250 8.416 19.631 1.00 84.69 92 SER A N 1
ATOM 726 C CA . SER A 1 92 ? -2.541 8.549 20.907 1.00 84.69 92 SER A CA 1
ATOM 727 C C . SER A 1 92 ? -2.709 7.319 21.804 1.00 84.69 92 SER A C 1
ATOM 729 O O . SER A 1 92 ? -2.243 7.317 22.947 1.00 84.69 92 SER A O 1
ATOM 731 N N . GLU A 1 93 ? -3.380 6.272 21.312 1.00 87.44 93 GLU A N 1
ATOM 732 C CA . GLU A 1 93 ? -3.522 5.021 22.046 1.00 87.44 93 GLU A CA 1
ATOM 733 C C . GLU A 1 93 ? -2.154 4.352 22.273 1.00 87.44 93 GLU A C 1
ATOM 735 O O . GLU A 1 93 ? -1.222 4.530 21.484 1.00 87.44 93 GLU A O 1
ATOM 740 N N . PRO A 1 94 ? -2.003 3.557 23.348 1.00 81.88 94 PRO A N 1
ATOM 741 C CA . PRO A 1 94 ? -0.742 2.889 23.644 1.00 81.88 94 PRO A CA 1
ATOM 742 C C . PRO A 1 94 ? -0.262 2.020 22.479 1.00 81.88 94 PRO A C 1
ATOM 744 O O . PRO A 1 94 ? -1.069 1.345 21.843 1.00 81.88 94 PRO A O 1
ATOM 747 N N . SER A 1 95 ? 1.048 1.952 22.242 1.00 74.88 95 SER A N 1
ATOM 748 C CA . SER A 1 95 ? 1.616 1.205 21.106 1.00 74.88 95 SER A CA 1
ATOM 749 C C . SER A 1 95 ? 1.207 -0.272 21.066 1.00 74.88 95 SER A C 1
ATOM 751 O O . SER A 1 95 ? 1.009 -0.811 19.986 1.00 74.88 95 SER A O 1
ATOM 753 N N . TYR A 1 96 ? 1.003 -0.912 22.223 1.00 75.94 96 TYR A N 1
ATOM 754 C CA . TYR A 1 96 ? 0.540 -2.304 22.309 1.00 75.94 96 TYR A CA 1
ATOM 755 C C . TYR A 1 96 ? -0.904 -2.518 21.823 1.00 75.94 96 TYR A C 1
ATOM 757 O O . TYR A 1 96 ? -1.315 -3.658 21.642 1.00 75.94 96 TYR A O 1
ATOM 765 N N . SER A 1 97 ? -1.698 -1.451 21.674 1.00 74.12 97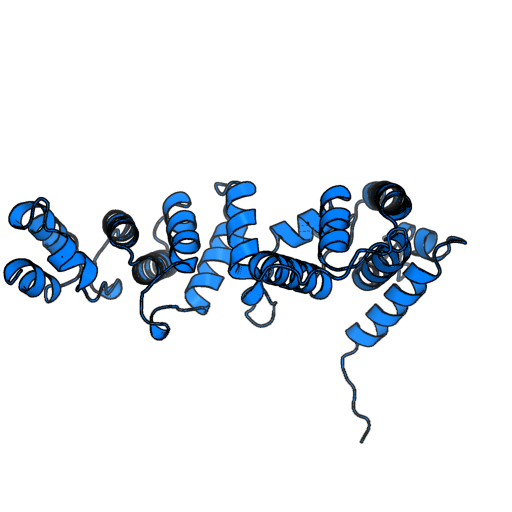 SER A N 1
ATOM 766 C CA . SER A 1 97 ? -3.066 -1.533 21.140 1.00 74.12 97 SER A CA 1
ATOM 767 C C . SER A 1 97 ? -3.093 -1.672 19.619 1.00 74.12 97 SER A C 1
ATOM 769 O O . SER A 1 97 ? -4.101 -2.112 19.069 1.00 74.12 97 SER A O 1
ATOM 771 N N . MET A 1 98 ? -1.997 -1.295 18.954 1.00 81.69 98 MET A N 1
ATOM 772 C CA . MET A 1 98 ? -1.821 -1.466 17.522 1.00 81.69 98 MET A CA 1
ATOM 773 C C . MET A 1 98 ? -1.457 -2.920 17.239 1.00 81.69 98 MET A C 1
ATOM 775 O O . MET A 1 98 ? -0.372 -3.383 17.592 1.00 81.69 98 MET A O 1
ATOM 779 N N . ASP A 1 99 ? -2.357 -3.622 16.563 1.00 86.44 99 ASP A N 1
ATOM 780 C CA . ASP A 1 99 ? -2.115 -4.977 16.096 1.00 86.44 99 ASP A CA 1
ATOM 781 C C . ASP A 1 99 ? -1.841 -4.954 14.587 1.00 86.44 99 ASP A C 1
ATOM 783 O O . ASP A 1 99 ? -2.743 -4.774 13.763 1.00 86.44 99 ASP A O 1
ATOM 787 N N . ALA A 1 100 ? -0.564 -5.106 14.225 1.00 90.44 100 ALA A N 1
ATOM 788 C CA . ALA A 1 100 ? -0.130 -5.115 12.833 1.00 90.44 100 ALA A CA 1
ATOM 789 C C . ALA A 1 100 ? -0.776 -6.254 12.030 1.00 90.44 100 ALA A C 1
ATOM 791 O O . ALA A 1 100 ? -1.041 -6.075 10.842 1.00 90.44 100 ALA A O 1
ATOM 792 N N . TYR A 1 101 ? -1.068 -7.396 12.662 1.00 91.31 101 TYR A N 1
ATOM 793 C CA . TYR A 1 101 ? -1.740 -8.509 11.998 1.00 91.31 101 TYR A CA 1
ATOM 794 C C . TYR A 1 101 ? -3.179 -8.128 11.632 1.00 91.31 101 TYR A C 1
ATOM 796 O O . TYR A 1 101 ? -3.568 -8.279 10.474 1.00 91.31 101 TYR A O 1
ATOM 804 N N . ASN A 1 102 ? -3.927 -7.536 12.569 1.00 93.56 102 ASN A N 1
ATOM 805 C CA . ASN A 1 102 ? -5.302 -7.081 12.321 1.00 93.56 102 ASN A CA 1
ATOM 806 C C . ASN A 1 102 ? -5.348 -6.026 11.207 1.00 93.56 102 ASN A C 1
ATOM 808 O O . ASN A 1 102 ? -6.181 -6.105 10.306 1.00 93.56 102 ASN A O 1
ATOM 812 N N . ILE A 1 103 ? -4.416 -5.067 11.224 1.00 95.19 103 ILE A N 1
ATOM 813 C CA . ILE A 1 103 ? -4.288 -4.049 10.171 1.00 95.19 103 ILE A CA 1
ATOM 814 C C . ILE A 1 103 ? -4.050 -4.706 8.808 1.00 95.19 103 ILE A C 1
ATOM 816 O O . ILE A 1 103 ? -4.760 -4.409 7.849 1.00 95.19 103 ILE A O 1
ATOM 820 N N . VAL A 1 104 ? -3.078 -5.616 8.719 1.00 95.31 104 VAL A N 1
ATOM 821 C CA . VAL A 1 104 ? -2.738 -6.305 7.470 1.00 95.31 104 VAL A CA 1
ATOM 822 C C . VAL A 1 104 ? -3.926 -7.106 6.929 1.00 95.31 104 VAL A C 1
ATOM 824 O O . VAL A 1 104 ? -4.208 -7.048 5.733 1.00 95.31 104 VAL A O 1
ATOM 827 N N . GLU A 1 105 ? -4.650 -7.825 7.784 1.00 95.31 105 GLU A N 1
ATOM 828 C CA . GLU A 1 105 ? -5.816 -8.611 7.373 1.00 95.31 105 GLU A CA 1
ATOM 829 C C . GLU A 1 105 ? -6.989 -7.738 6.904 1.00 95.31 105 GLU A C 1
ATOM 831 O O . GLU A 1 105 ? -7.664 -8.085 5.931 1.00 95.31 105 GLU A O 1
ATOM 836 N N . LEU A 1 106 ? -7.211 -6.582 7.538 1.00 96.50 106 LEU A N 1
ATOM 837 C CA . LEU A 1 106 ? -8.202 -5.611 7.073 1.00 96.50 106 LEU A CA 1
ATOM 838 C C . LEU A 1 106 ? -7.807 -5.001 5.724 1.00 96.50 106 LEU A C 1
ATOM 840 O O . LEU A 1 106 ? -8.661 -4.879 4.849 1.00 96.50 106 LEU A O 1
ATOM 844 N N . ILE A 1 107 ? -6.527 -4.682 5.508 1.00 96.88 107 ILE A N 1
ATOM 845 C CA . ILE A 1 107 ? -6.051 -4.178 4.210 1.00 96.88 107 ILE A CA 1
ATOM 846 C C . ILE A 1 107 ? -6.250 -5.229 3.112 1.00 96.88 107 ILE A C 1
ATOM 848 O O . ILE A 1 107 ? -6.744 -4.886 2.041 1.00 96.88 107 ILE A O 1
ATOM 852 N N . LYS A 1 108 ? -5.942 -6.510 3.366 1.00 95.69 108 LYS A N 1
ATOM 853 C CA . LYS A 1 108 ? -6.211 -7.597 2.403 1.00 95.69 108 LYS A CA 1
ATOM 854 C C . LYS A 1 108 ? -7.691 -7.675 2.034 1.00 95.69 108 LYS A C 1
ATOM 856 O O . LYS A 1 108 ? -8.015 -7.803 0.858 1.00 95.69 108 LYS A O 1
ATOM 861 N N . MET A 1 109 ? -8.575 -7.555 3.026 1.00 95.50 109 MET A N 1
ATOM 862 C CA . MET A 1 109 ? -10.020 -7.521 2.798 1.00 95.50 109 MET A CA 1
ATOM 863 C C . MET A 1 109 ? -10.421 -6.327 1.921 1.00 95.50 109 MET A C 1
ATOM 865 O O . MET A 1 109 ? -11.180 -6.510 0.973 1.00 95.50 109 MET A O 1
ATOM 869 N N . LEU A 1 110 ? -9.871 -5.132 2.172 1.00 96.62 110 LEU A N 1
ATOM 870 C CA . LEU A 1 110 ? -10.126 -3.953 1.337 1.00 96.62 110 LEU A CA 1
ATOM 871 C C . LEU A 1 110 ? -9.615 -4.135 -0.101 1.00 96.62 110 LEU A C 1
ATOM 873 O O . LEU A 1 110 ? -10.305 -3.767 -1.043 1.00 96.62 110 LEU A O 1
ATOM 877 N N . GLN A 1 111 ? -8.445 -4.745 -0.292 1.00 95.31 111 GLN A N 1
ATOM 878 C CA . GLN A 1 111 ? -7.884 -5.014 -1.623 1.00 95.31 111 GLN A CA 1
ATOM 879 C C . GLN A 1 111 ? -8.732 -5.968 -2.474 1.00 95.31 111 GLN A C 1
ATOM 881 O O . GLN A 1 111 ? -8.612 -5.967 -3.695 1.00 95.31 111 GLN A O 1
ATOM 886 N N . GLU A 1 112 ? -9.533 -6.824 -1.842 1.00 93.50 112 GLU A N 1
ATOM 887 C CA . GLU A 1 112 ? -10.383 -7.813 -2.515 1.00 93.50 112 GLU A CA 1
ATOM 888 C C . GLU A 1 112 ? -11.835 -7.339 -2.657 1.00 93.50 112 GLU A C 1
ATOM 890 O O . GLU A 1 112 ? -12.641 -8.001 -3.314 1.00 93.50 112 GLU A O 1
ATOM 895 N N . ASN A 1 113 ? -12.182 -6.196 -2.058 1.00 93.62 113 ASN A N 1
ATOM 896 C CA . ASN A 1 113 ? -13.544 -5.692 -2.027 1.00 93.62 113 ASN A CA 1
ATOM 897 C C . ASN A 1 113 ? -13.781 -4.649 -3.144 1.00 93.62 113 ASN A C 1
ATOM 899 O O . ASN A 1 113 ? -13.203 -3.562 -3.102 1.00 93.62 113 ASN A O 1
ATOM 903 N N . PRO A 1 114 ? -14.672 -4.929 -4.117 1.00 91.50 114 PRO A N 1
ATOM 904 C CA . PRO A 1 114 ? -14.933 -4.032 -5.245 1.00 91.50 114 PRO A CA 1
ATOM 905 C C . PRO A 1 114 ? -15.664 -2.735 -4.863 1.00 91.50 114 PRO A C 1
ATOM 907 O O . PRO A 1 114 ? -15.749 -1.826 -5.685 1.00 91.50 114 PRO A O 1
ATOM 910 N N . GLU A 1 115 ? -16.216 -2.635 -3.650 1.00 94.00 115 GLU A N 1
ATOM 911 C CA . GLU A 1 115 ? -16.867 -1.414 -3.157 1.00 94.00 115 GLU A CA 1
ATOM 912 C C . GLU A 1 115 ? -15.857 -0.341 -2.719 1.00 94.00 115 GLU A C 1
ATOM 914 O O . GLU A 1 115 ? -16.227 0.823 -2.551 1.00 94.00 115 GLU A O 1
ATOM 919 N N . VAL A 1 116 ? -14.585 -0.708 -2.526 1.00 95.62 116 VAL A N 1
ATOM 920 C CA . VAL A 1 116 ? -13.534 0.222 -2.102 1.00 95.62 116 VAL A CA 1
ATOM 921 C C . VAL A 1 116 ? -13.129 1.110 -3.271 1.00 95.62 116 VAL A C 1
ATOM 923 O O . VAL A 1 116 ? -12.805 0.634 -4.360 1.00 95.62 116 VAL A O 1
ATOM 926 N N . THR A 1 117 ? -13.108 2.424 -3.047 1.00 96.19 117 THR A N 1
ATOM 927 C CA . THR A 1 117 ? -12.653 3.355 -4.081 1.00 96.19 117 THR A CA 1
ATOM 928 C C . THR A 1 117 ? -11.132 3.248 -4.273 1.00 96.19 117 THR A C 1
ATOM 930 O O . THR A 1 117 ? -10.400 3.064 -3.295 1.00 96.19 117 THR A O 1
ATOM 933 N N . PRO A 1 118 ? -10.609 3.413 -5.505 1.00 94.50 118 PRO A N 1
ATOM 934 C CA . PRO A 1 118 ? -9.165 3.405 -5.733 1.00 94.50 118 PRO A CA 1
ATOM 935 C C . PRO A 1 118 ? -8.407 4.469 -4.926 1.00 94.50 118 PRO A C 1
ATOM 937 O O . PRO A 1 118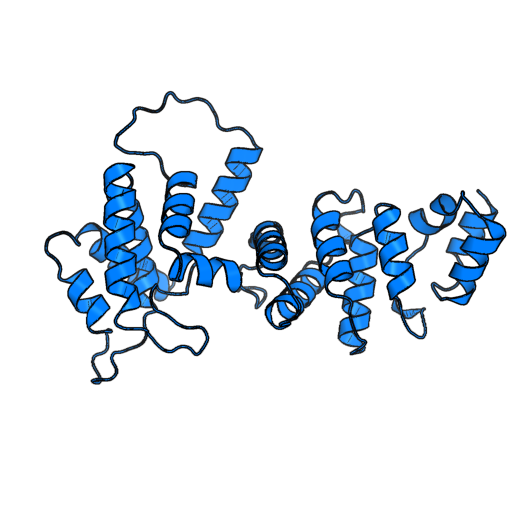 ? -7.273 4.229 -4.529 1.00 94.50 118 PRO A O 1
ATOM 940 N N . ASP A 1 119 ? -9.017 5.629 -4.661 1.00 96.38 119 ASP A N 1
ATOM 941 C CA . ASP A 1 119 ? -8.389 6.694 -3.866 1.00 96.38 119 ASP A CA 1
ATOM 942 C C . ASP A 1 119 ? -8.254 6.303 -2.387 1.00 96.38 119 ASP A C 1
ATOM 944 O O . ASP A 1 119 ? -7.181 6.443 -1.797 1.00 96.38 119 ASP A O 1
ATOM 948 N N . ASP A 1 120 ? -9.307 5.728 -1.800 1.00 97.44 120 ASP A N 1
ATOM 949 C CA . ASP A 1 120 ? -9.265 5.253 -0.416 1.00 97.44 120 ASP A CA 1
ATOM 950 C C . ASP A 1 120 ? -8.245 4.127 -0.245 1.00 97.44 120 ASP A C 1
ATOM 952 O O . ASP A 1 120 ? -7.424 4.166 0.676 1.00 97.44 120 ASP A O 1
ATOM 956 N N . LEU A 1 121 ? -8.245 3.153 -1.162 1.00 97.56 121 LEU A N 1
ATOM 957 C CA . LEU A 1 121 ? -7.284 2.056 -1.127 1.00 97.56 121 LEU A CA 1
ATOM 958 C C . LEU A 1 121 ? -5.849 2.563 -1.323 1.00 97.56 121 LEU A C 1
ATOM 960 O O . LEU A 1 121 ? -4.952 2.118 -0.611 1.00 97.56 121 LEU A O 1
ATOM 964 N N . PHE A 1 122 ? -5.629 3.541 -2.208 1.00 96.94 122 PHE A N 1
ATOM 965 C CA . PHE A 1 122 ? -4.322 4.178 -2.389 1.00 96.94 122 PHE A CA 1
ATOM 966 C C . PHE A 1 122 ? -3.825 4.810 -1.089 1.00 96.94 122 PHE A C 1
ATOM 968 O O . PHE A 1 122 ? -2.687 4.578 -0.683 1.00 96.94 122 PHE A O 1
ATOM 975 N N . ARG A 1 123 ? -4.675 5.588 -0.408 1.00 97.12 123 ARG A N 1
ATOM 976 C CA . ARG A 1 123 ? -4.320 6.255 0.854 1.00 97.12 123 ARG A CA 1
ATOM 977 C C . ARG A 1 123 ? -3.993 5.247 1.951 1.00 97.12 123 ARG A C 1
ATOM 979 O O . ARG A 1 123 ? -3.020 5.445 2.677 1.00 97.12 123 ARG A O 1
ATOM 986 N N . VAL A 1 124 ? -4.777 4.174 2.054 1.00 97.81 124 VAL A N 1
ATOM 987 C CA . VAL A 1 124 ? -4.553 3.097 3.027 1.00 97.81 124 VAL A CA 1
ATOM 988 C C . VAL A 1 124 ? -3.254 2.347 2.726 1.00 97.81 124 VAL A C 1
ATOM 990 O O . VAL A 1 124 ? -2.404 2.242 3.609 1.00 97.81 124 VAL A O 1
ATOM 993 N N . GLU A 1 125 ? -3.051 1.872 1.494 1.00 97.25 125 GLU A N 1
ATOM 994 C CA . GLU A 1 125 ? -1.822 1.159 1.124 1.00 97.25 125 GLU A CA 1
ATOM 995 C C . GLU A 1 125 ? -0.579 2.034 1.298 1.00 97.25 125 GLU A C 1
ATOM 997 O O . GLU A 1 125 ? 0.436 1.559 1.802 1.00 97.25 125 GLU A O 1
ATOM 1002 N N . TRP A 1 126 ? -0.653 3.319 0.937 1.00 96.38 126 TRP A N 1
ATOM 1003 C CA . TRP A 1 126 ? 0.468 4.246 1.087 1.00 96.38 126 TRP A CA 1
ATOM 1004 C C . TRP A 1 126 ? 0.830 4.479 2.554 1.00 96.38 126 TRP A C 1
ATOM 1006 O O . TRP A 1 126 ? 2.008 4.492 2.914 1.00 96.38 126 TRP A O 1
ATOM 1016 N N . ALA A 1 127 ? -0.179 4.645 3.411 1.00 94.88 127 ALA A N 1
ATOM 1017 C CA . ALA A 1 127 ? 0.019 4.861 4.837 1.00 94.88 127 ALA A CA 1
ATOM 1018 C C . ALA A 1 127 ? 0.617 3.637 5.544 1.00 94.88 127 ALA A C 1
ATOM 1020 O O . ALA A 1 127 ? 1.466 3.780 6.424 1.00 94.88 127 ALA A O 1
ATOM 1021 N N . TYR A 1 128 ? 0.200 2.440 5.133 1.00 94.56 128 TYR A N 1
ATOM 1022 C CA . TYR A 1 128 ? 0.612 1.175 5.738 1.00 94.56 128 TYR A CA 1
ATOM 1023 C C . TYR A 1 128 ? 1.663 0.417 4.938 1.00 94.56 128 TYR A C 1
ATOM 1025 O O . TYR A 1 128 ? 1.962 -0.734 5.251 1.00 94.56 128 TYR A O 1
ATOM 1033 N N . LEU A 1 129 ? 2.287 1.073 3.960 1.00 94.00 129 LEU A N 1
ATOM 1034 C CA . LEU A 1 129 ? 3.320 0.492 3.115 1.00 94.00 129 LEU A CA 1
ATOM 1035 C C . LEU A 1 129 ? 4.415 -0.246 3.908 1.00 94.00 129 LEU A C 1
ATOM 1037 O O . LEU A 1 129 ? 4.837 -1.312 3.462 1.00 94.00 129 LEU A O 1
ATOM 1041 N N . PRO A 1 130 ? 4.854 0.224 5.099 1.00 91.94 130 PRO A N 1
ATOM 1042 C CA . PRO A 1 130 ? 5.829 -0.517 5.885 1.00 91.94 130 PRO A CA 1
ATOM 1043 C C . PRO A 1 130 ? 5.404 -1.914 6.346 1.00 91.94 130 PRO A C 1
ATOM 1045 O O . PRO A 1 130 ? 6.284 -2.732 6.593 1.00 91.94 130 PRO A O 1
ATOM 1048 N N . LEU A 1 131 ? 4.098 -2.174 6.457 1.00 92.44 131 LEU A N 1
ATOM 1049 C CA . LEU A 1 131 ? 3.524 -3.471 6.830 1.00 92.44 131 LEU A CA 1
ATOM 1050 C C . LEU A 1 131 ? 3.217 -4.356 5.609 1.00 92.44 131 LEU A C 1
ATOM 1052 O O . LEU A 1 131 ? 2.973 -5.551 5.757 1.00 92.44 131 LEU A O 1
ATOM 1056 N N . LEU A 1 132 ? 3.222 -3.786 4.401 1.00 92.75 132 LEU A N 1
ATOM 1057 C CA . LEU A 1 132 ? 2.920 -4.474 3.141 1.00 92.75 132 LEU A CA 1
ATOM 1058 C C . LEU A 1 132 ? 4.204 -4.985 2.465 1.00 92.75 132 LEU A C 1
ATOM 1060 O O . LEU A 1 132 ? 4.404 -4.840 1.264 1.00 92.75 132 LEU A O 1
ATOM 1064 N N . ASP A 1 133 ? 5.093 -5.579 3.255 1.00 85.25 133 ASP A N 1
ATOM 1065 C CA . ASP A 1 133 ? 6.452 -5.980 2.868 1.00 85.25 133 ASP A CA 1
ATOM 1066 C C . ASP A 1 133 ? 6.559 -7.406 2.300 1.00 85.25 133 ASP A C 1
ATOM 1068 O O . ASP A 1 133 ? 7.653 -7.936 2.127 1.00 85.25 133 ASP A O 1
ATOM 1072 N N . ARG A 1 134 ? 5.426 -8.068 2.043 1.00 85.50 134 ARG A N 1
ATOM 1073 C CA . ARG A 1 134 ? 5.292 -9.472 1.605 1.00 85.50 134 ARG A CA 1
ATOM 1074 C C . ARG A 1 134 ? 5.760 -10.516 2.619 1.00 85.50 134 ARG A C 1
ATOM 1076 O O . ARG A 1 134 ? 5.256 -11.637 2.562 1.00 85.50 134 ARG A O 1
ATOM 1083 N N . HIS A 1 135 ? 6.630 -10.180 3.569 1.00 78.81 135 HIS A N 1
ATOM 1084 C CA . HIS A 1 135 ? 7.033 -11.066 4.665 1.00 78.81 135 HIS A CA 1
ATOM 1085 C C . HIS A 1 135 ? 5.851 -11.409 5.574 1.00 78.81 135 HIS A C 1
ATOM 1087 O O . HIS A 1 135 ? 5.708 -12.556 5.993 1.00 78.81 135 HIS A O 1
ATOM 1093 N N . HIS A 1 136 ? 4.942 -10.455 5.775 1.00 72.25 136 HIS A N 1
ATOM 1094 C CA . HIS A 1 136 ? 3.685 -10.655 6.504 1.00 72.25 136 HIS A CA 1
ATOM 1095 C C . HIS A 1 136 ? 2.540 -11.177 5.608 1.00 72.25 136 HIS A C 1
ATOM 1097 O O . HIS A 1 136 ? 1.365 -11.158 5.981 1.00 72.25 136 HIS A O 1
ATOM 1103 N N . GLY A 1 137 ? 2.863 -11.645 4.396 1.00 81.69 137 GLY A N 1
ATOM 1104 C CA . GLY A 1 137 ? 1.897 -12.195 3.446 1.00 81.69 137 GLY A CA 1
ATOM 1105 C C . GLY A 1 137 ? 0.974 -11.155 2.802 1.00 81.69 137 GLY A C 1
ATOM 1106 O O . GLY A 1 137 ? -0.092 -11.525 2.317 1.00 81.69 137 GLY A O 1
ATOM 1107 N N . ALA A 1 138 ? 1.348 -9.873 2.807 1.00 89.94 138 ALA A N 1
ATOM 1108 C CA . ALA A 1 138 ? 0.607 -8.786 2.167 1.00 89.94 138 ALA A CA 1
ATOM 1109 C C . ALA A 1 138 ? 1.523 -7.918 1.303 1.00 89.94 138 ALA A C 1
ATOM 1111 O O . ALA A 1 138 ? 2.698 -7.764 1.611 1.00 89.94 138 ALA A O 1
ATOM 1112 N N . ALA A 1 139 ? 0.983 -7.357 0.228 1.00 92.88 139 ALA A N 1
ATOM 1113 C CA . ALA A 1 139 ? 1.689 -6.473 -0.696 1.00 92.88 139 ALA A CA 1
ATOM 1114 C C . ALA A 1 139 ? 0.791 -5.276 -1.025 1.00 92.88 139 ALA A C 1
ATOM 1116 O O . ALA A 1 139 ? -0.429 -5.428 -0.938 1.00 92.88 139 ALA A O 1
ATOM 1117 N N . PRO A 1 140 ? 1.339 -4.124 -1.435 1.00 95.19 140 PRO A N 1
ATOM 1118 C CA . PRO A 1 140 ? 0.547 -2.971 -1.839 1.00 95.19 140 PRO A CA 1
ATOM 1119 C C . PRO A 1 140 ? 0.075 -3.159 -3.291 1.00 95.19 140 PRO A C 1
ATOM 1121 O O . PRO A 1 140 ? 0.688 -2.658 -4.235 1.00 95.19 140 PRO A O 1
ATOM 1124 N N . LYS A 1 141 ? -0.965 -3.986 -3.476 1.00 93.75 141 LYS A N 1
ATOM 1125 C CA . LYS A 1 141 ? -1.426 -4.457 -4.793 1.00 93.75 141 LYS A CA 1
ATOM 1126 C C . LYS A 1 141 ? -1.786 -3.284 -5.706 1.00 93.75 141 LYS A C 1
ATOM 1128 O O . LYS A 1 141 ? -1.343 -3.258 -6.852 1.00 93.75 141 LYS A O 1
ATOM 1133 N N . LEU A 1 142 ? -2.543 -2.308 -5.200 1.00 95.06 142 LEU A N 1
ATOM 1134 C CA . LEU A 1 142 ? -2.953 -1.152 -5.992 1.00 95.06 142 LEU A CA 1
ATOM 1135 C C . LEU A 1 142 ? -1.747 -0.284 -6.368 1.00 95.06 142 LEU A C 1
ATOM 1137 O O . LEU A 1 142 ? -1.616 0.102 -7.530 1.00 95.06 142 LEU A O 1
ATOM 1141 N N . LEU A 1 143 ? -0.858 0.018 -5.417 1.00 96.19 143 LEU A N 1
ATOM 1142 C CA . LEU A 1 143 ? 0.312 0.861 -5.683 1.00 96.19 143 LEU A CA 1
ATOM 1143 C C . LEU A 1 143 ? 1.276 0.219 -6.687 1.00 96.19 143 LEU A C 1
ATOM 1145 O O . LEU A 1 143 ? 1.774 0.907 -7.579 1.00 96.19 143 LEU A O 1
ATOM 1149 N N . GLU A 1 144 ? 1.523 -1.089 -6.584 1.00 94.62 144 GLU A N 1
ATOM 1150 C CA . GLU A 1 144 ? 2.369 -1.797 -7.550 1.00 94.62 144 GLU A CA 1
ATOM 1151 C C . GLU A 1 144 ? 1.742 -1.863 -8.943 1.00 94.62 144 GLU A C 1
ATOM 1153 O O . GLU A 1 144 ? 2.441 -1.651 -9.937 1.00 94.62 144 GLU A O 1
ATOM 1158 N N . ASN A 1 145 ? 0.432 -2.118 -9.022 1.00 93.06 145 ASN A N 1
ATOM 1159 C CA . ASN A 1 145 ? -0.298 -2.086 -10.286 1.00 93.06 145 ASN A CA 1
ATOM 1160 C C . ASN A 1 145 ? -0.256 -0.685 -10.898 1.00 93.06 145 ASN A C 1
ATOM 1162 O O . ASN A 1 145 ? -0.111 -0.543 -12.113 1.00 93.06 145 ASN A O 1
ATOM 1166 N N . ARG A 1 146 ? -0.328 0.367 -10.076 1.00 94.81 146 ARG A N 1
ATOM 1167 C CA . ARG A 1 146 ? -0.218 1.748 -10.546 1.00 94.81 146 ARG A CA 1
ATOM 1168 C C . ARG A 1 146 ? 1.179 2.058 -11.077 1.00 94.81 146 ARG A C 1
ATOM 1170 O O . ARG A 1 146 ? 1.270 2.617 -12.162 1.00 94.81 146 ARG A O 1
ATOM 1177 N N . LEU A 1 147 ? 2.254 1.628 -10.405 1.00 95.88 147 LEU A N 1
ATOM 1178 C CA . LEU A 1 147 ? 3.617 1.738 -10.956 1.00 95.88 147 LEU A CA 1
ATOM 1179 C C . LEU A 1 147 ? 3.740 1.053 -12.326 1.00 95.88 147 LEU A C 1
ATOM 1181 O O . LEU A 1 147 ? 4.400 1.574 -13.221 1.00 95.88 147 LEU A O 1
ATOM 1185 N N . ALA A 1 148 ? 3.091 -0.101 -12.496 1.00 94.69 148 ALA A N 1
ATOM 1186 C CA . ALA A 1 148 ? 3.137 -0.879 -13.731 1.00 94.69 148 ALA A CA 1
ATOM 1187 C C . ALA A 1 148 ? 2.276 -0.308 -14.864 1.00 94.69 148 ALA A C 1
ATOM 1189 O O . ALA A 1 148 ? 2.605 -0.511 -16.031 1.00 94.69 148 ALA A O 1
ATOM 1190 N N . SER A 1 149 ? 1.176 0.374 -14.544 1.00 93.56 149 SER A N 1
ATOM 1191 C CA . SER A 1 149 ? 0.176 0.823 -15.523 1.00 93.56 149 SER A CA 1
ATOM 1192 C C . SER A 1 149 ? 0.288 2.304 -15.892 1.00 93.56 149 SER A C 1
ATOM 1194 O O . SER A 1 149 ? 0.037 2.645 -17.051 1.00 93.56 149 SER A O 1
ATOM 1196 N N . ASP A 1 150 ? 0.705 3.154 -14.949 1.00 95.69 150 ASP A N 1
ATOM 1197 C CA . ASP A 1 150 ? 0.753 4.617 -15.046 1.00 95.69 150 ASP A CA 1
ATOM 1198 C C . ASP A 1 150 ? 2.222 5.099 -15.091 1.00 95.69 150 ASP A C 1
ATOM 1200 O O . ASP A 1 150 ? 2.922 5.080 -14.070 1.00 95.69 150 ASP A O 1
ATOM 1204 N N . PRO A 1 151 ? 2.742 5.486 -16.274 1.00 97.44 151 PRO A N 1
ATOM 1205 C CA . PRO A 1 151 ? 4.136 5.893 -16.412 1.00 97.44 151 PRO A CA 1
ATOM 1206 C C . PRO A 1 151 ? 4.432 7.220 -15.701 1.00 97.44 151 PRO A C 1
ATOM 1208 O O . PRO A 1 151 ? 5.541 7.397 -15.196 1.00 97.44 151 PRO A O 1
ATOM 1211 N N . GLU A 1 152 ? 3.466 8.138 -15.610 1.00 98.06 152 GLU A N 1
ATOM 1212 C CA . GLU A 1 152 ? 3.605 9.379 -14.850 1.00 98.06 152 GLU A CA 1
ATOM 1213 C C . GLU A 1 152 ? 3.825 9.092 -13.361 1.00 98.06 152 GLU A C 1
ATOM 1215 O O . GLU A 1 152 ? 4.774 9.622 -12.778 1.00 98.06 152 GLU A O 1
ATOM 1220 N N . PHE A 1 153 ? 3.027 8.199 -12.769 1.00 97.44 153 PHE A N 1
ATOM 1221 C CA . PHE A 1 153 ? 3.177 7.812 -11.362 1.00 97.44 153 PHE A CA 1
ATOM 1222 C C . PHE A 1 153 ? 4.545 7.174 -11.071 1.00 97.44 153 PHE A C 1
ATOM 1224 O O . PHE A 1 153 ? 5.200 7.515 -10.082 1.00 97.44 153 PHE A O 1
ATOM 1231 N N . PHE A 1 154 ? 5.035 6.299 -11.956 1.00 98.19 154 PHE A N 1
ATOM 1232 C CA . PHE A 1 154 ? 6.392 5.755 -11.841 1.00 98.19 154 PHE A CA 1
ATOM 1233 C C . PHE A 1 154 ? 7.458 6.862 -11.886 1.00 98.19 154 PHE A C 1
ATOM 1235 O O . PHE A 1 154 ? 8.366 6.902 -11.051 1.00 98.19 154 PHE A O 1
ATOM 1242 N N . CYS A 1 155 ? 7.348 7.797 -12.833 1.00 98.12 155 CYS A N 1
ATOM 1243 C CA . CYS A 1 155 ? 8.279 8.916 -12.941 1.00 98.12 155 CYS A CA 1
ATOM 1244 C C . CYS A 1 155 ? 8.238 9.840 -11.714 1.00 98.12 155 CYS A C 1
ATOM 1246 O O . CYS A 1 155 ? 9.282 10.354 -11.309 1.00 98.12 155 CYS A O 1
ATOM 1248 N N . GLU A 1 156 ? 7.068 10.055 -11.111 1.00 96.88 156 GLU A N 1
ATOM 1249 C CA . GLU A 1 156 ? 6.925 10.788 -9.850 1.00 96.88 156 GLU A CA 1
ATOM 1250 C C . GLU A 1 156 ? 7.665 10.086 -8.709 1.00 96.88 156 GLU A C 1
ATOM 1252 O O . GLU A 1 156 ? 8.471 10.727 -8.032 1.00 96.88 156 GLU A O 1
ATOM 1257 N N . ALA A 1 157 ? 7.489 8.770 -8.553 1.00 97.00 157 ALA A N 1
ATOM 1258 C CA . ALA A 1 157 ? 8.211 7.985 -7.552 1.00 97.00 157 ALA A CA 1
ATOM 1259 C C . ALA A 1 157 ? 9.736 8.091 -7.733 1.00 97.00 157 ALA A C 1
ATOM 1261 O O . ALA A 1 157 ? 10.459 8.366 -6.775 1.00 97.00 157 ALA A O 1
ATOM 1262 N N . ILE A 1 158 ? 10.235 7.983 -8.971 1.00 97.69 158 ILE A N 1
ATOM 1263 C CA . ILE A 1 158 ? 11.662 8.164 -9.281 1.00 97.69 158 ILE A CA 1
ATOM 1264 C C . ILE A 1 158 ? 12.162 9.549 -8.851 1.00 97.69 158 ILE A C 1
ATOM 1266 O O . ILE A 1 158 ? 13.238 9.664 -8.265 1.00 97.69 158 ILE A O 1
ATOM 1270 N N . ARG A 1 159 ? 11.388 10.606 -9.105 1.00 95.25 159 ARG A N 1
ATOM 1271 C CA . ARG A 1 159 ? 11.757 11.987 -8.750 1.00 95.25 159 ARG A CA 1
ATOM 1272 C C . ARG A 1 159 ? 11.719 12.260 -7.247 1.00 95.25 159 ARG A C 1
ATOM 1274 O O . ARG A 1 159 ? 12.414 13.164 -6.792 1.00 95.25 159 ARG A O 1
ATOM 1281 N N . LEU A 1 160 ? 10.912 11.518 -6.489 1.00 94.19 160 LEU A N 1
ATOM 1282 C CA . LEU A 1 160 ? 10.893 11.595 -5.026 1.00 94.19 160 LEU A CA 1
ATOM 1283 C C . LEU A 1 160 ? 12.153 10.977 -4.405 1.00 94.19 160 LEU A C 1
ATOM 1285 O O . LEU A 1 160 ? 12.607 11.434 -3.359 1.00 94.19 160 LEU A O 1
ATOM 1289 N N . ILE A 1 161 ? 12.715 9.950 -5.046 1.00 94.19 161 ILE A N 1
ATOM 1290 C CA . ILE A 1 161 ? 13.837 9.164 -4.514 1.00 94.19 161 ILE A CA 1
ATOM 1291 C C . ILE A 1 161 ? 15.188 9.722 -4.977 1.00 94.19 161 ILE A C 1
ATOM 1293 O O . ILE A 1 161 ? 16.141 9.794 -4.199 1.00 94.19 161 ILE A O 1
ATOM 1297 N N . TYR A 1 162 ? 15.292 10.100 -6.252 1.00 92.81 162 TYR A N 1
ATOM 1298 C CA . TYR A 1 162 ? 16.562 10.418 -6.897 1.00 92.81 162 TYR A CA 1
ATOM 1299 C C . TYR A 1 162 ? 16.665 11.896 -7.259 1.00 92.81 162 TYR A C 1
ATOM 1301 O O . TYR A 1 162 ? 15.699 12.537 -7.664 1.00 92.81 162 TYR A O 1
ATOM 1309 N N . ARG A 1 163 ? 17.881 12.439 -7.160 1.00 90.69 163 ARG A N 1
ATOM 1310 C CA . ARG A 1 163 ? 18.179 13.804 -7.608 1.00 90.69 163 ARG A CA 1
ATOM 1311 C C . ARG A 1 163 ? 18.315 13.854 -9.128 1.00 90.69 163 ARG A C 1
ATOM 1313 O O . ARG A 1 163 ? 18.867 12.938 -9.739 1.00 90.69 163 ARG A O 1
ATOM 1320 N N . SER A 1 164 ? 17.885 14.967 -9.717 1.00 92.12 164 SER A N 1
ATOM 1321 C CA . SER A 1 164 ? 18.057 15.218 -11.148 1.00 92.12 164 SER A CA 1
ATOM 1322 C C . SER A 1 164 ? 19.525 15.441 -11.495 1.00 92.12 164 SER A C 1
ATOM 1324 O O . SER A 1 164 ? 20.224 16.178 -10.806 1.00 92.12 164 SER A O 1
ATOM 1326 N N . LYS A 1 165 ? 19.966 14.897 -12.633 1.00 90.88 165 LYS A N 1
ATOM 1327 C CA . LYS A 1 165 ? 21.275 15.221 -13.224 1.00 90.88 165 LYS A CA 1
ATOM 1328 C C . LYS A 1 165 ? 21.338 16.604 -13.881 1.00 90.88 165 LYS A C 1
ATOM 1330 O O . LYS A 1 165 ? 22.420 17.044 -14.251 1.00 90.88 165 LYS A O 1
ATOM 1335 N N . LYS A 1 166 ? 20.196 17.266 -14.091 1.00 88.88 166 LYS A N 1
ATOM 1336 C CA . LYS A 1 166 ? 20.121 18.568 -14.781 1.00 88.88 166 LYS A CA 1
ATOM 1337 C C . LYS A 1 166 ? 20.182 19.764 -13.840 1.00 88.88 166 LYS A C 1
ATOM 1339 O O . LYS A 1 166 ? 20.285 20.892 -14.314 1.00 88.88 166 LYS A O 1
ATOM 1344 N N . THR A 1 167 ? 20.100 19.530 -12.536 1.00 81.25 167 THR A N 1
ATOM 1345 C CA . THR A 1 167 ? 20.047 20.599 -11.547 1.00 81.25 167 THR A CA 1
ATOM 1346 C C . THR A 1 167 ? 21.074 20.325 -10.466 1.00 81.25 167 THR A C 1
ATOM 1348 O O . THR A 1 167 ? 20.969 19.327 -9.755 1.00 81.25 167 THR A O 1
ATOM 1351 N N . ASP A 1 168 ? 22.008 21.255 -10.279 1.00 65.69 168 ASP A N 1
ATOM 1352 C CA . ASP A 1 168 ? 22.800 21.347 -9.054 1.00 65.69 168 ASP A CA 1
ATOM 1353 C C . ASP A 1 168 ? 21.877 21.873 -7.950 1.00 65.69 168 ASP A C 1
ATOM 1355 O O . ASP A 1 168 ? 21.854 23.062 -7.630 1.00 65.69 168 ASP A O 1
ATOM 1359 N N . ALA A 1 169 ? 20.990 21.011 -7.449 1.00 60.66 169 ALA A N 1
ATOM 1360 C CA . ALA A 1 169 ? 20.046 21.401 -6.416 1.00 60.66 169 ALA A CA 1
ATOM 1361 C C . ALA A 1 169 ? 20.834 21.838 -5.174 1.00 60.66 169 ALA A C 1
ATOM 1363 O O . ALA A 1 169 ? 21.552 21.035 -4.572 1.00 60.66 169 ALA A O 1
ATOM 1364 N N . ALA A 1 170 ? 20.692 23.116 -4.804 1.00 55.19 170 ALA A N 1
ATOM 1365 C CA . ALA A 1 170 ? 21.188 23.639 -3.542 1.00 55.19 170 ALA A CA 1
ATOM 1366 C C . ALA A 1 170 ? 20.720 22.712 -2.412 1.00 55.19 170 ALA A C 1
ATOM 1368 O O . ALA A 1 170 ? 19.535 22.388 -2.305 1.00 55.19 170 ALA A O 1
ATOM 1369 N N . THR A 1 171 ? 21.678 22.242 -1.620 1.00 57.75 171 THR A N 1
ATOM 1370 C CA . THR A 1 171 ? 21.524 21.290 -0.518 1.00 57.75 171 THR A CA 1
ATOM 1371 C C . THR A 1 171 ? 20.750 21.908 0.641 1.00 57.75 171 THR A C 1
ATOM 1373 O O . THR A 1 171 ? 21.312 22.170 1.700 1.00 57.75 171 THR A O 1
ATOM 1376 N N . ASN A 1 172 ? 19.462 22.160 0.450 1.00 64.75 172 ASN A N 1
ATOM 1377 C CA . ASN A 1 172 ? 18.562 22.350 1.573 1.00 64.75 172 ASN A CA 1
ATOM 1378 C C . ASN A 1 172 ? 18.216 20.964 2.115 1.00 64.75 172 ASN A C 1
ATOM 1380 O O . ASN A 1 172 ? 17.888 20.055 1.345 1.00 64.75 172 ASN A O 1
ATOM 1384 N N . GLU A 1 173 ? 18.328 20.785 3.429 1.00 74.25 173 GLU A N 1
ATOM 1385 C CA . GLU A 1 173 ? 17.856 19.560 4.063 1.00 74.25 173 GLU A CA 1
ATOM 1386 C C . GLU A 1 173 ? 16.349 19.407 3.799 1.00 74.25 173 GLU A C 1
ATOM 1388 O O . GLU A 1 173 ? 15.595 20.363 4.010 1.00 74.25 173 GLU A O 1
ATOM 1393 N N . PRO A 1 174 ? 15.891 18.243 3.304 1.00 79.75 174 PRO A N 1
ATOM 1394 C CA . PRO A 1 174 ? 14.467 17.990 3.137 1.00 79.75 174 PRO A CA 1
ATOM 1395 C C . PRO A 1 174 ? 13.763 18.043 4.497 1.00 79.75 174 PRO A C 1
ATOM 1397 O O . PRO A 1 174 ? 14.349 17.637 5.504 1.00 79.75 174 PRO A O 1
ATOM 1400 N N . SER A 1 175 ? 12.504 18.486 4.522 1.00 87.44 175 SER A N 1
ATOM 1401 C CA . SER A 1 175 ? 11.682 18.389 5.733 1.00 87.44 175 SER A CA 1
ATOM 1402 C C . SER A 1 175 ? 11.475 16.923 6.140 1.00 87.44 175 SER A C 1
ATOM 1404 O O . SER A 1 175 ? 11.639 16.013 5.321 1.00 87.44 175 SER A O 1
ATOM 1406 N N . GLU A 1 176 ? 11.100 16.675 7.394 1.00 87.19 176 GLU A N 1
ATOM 1407 C CA . GLU A 1 176 ? 10.833 15.312 7.873 1.00 87.19 176 GLU A CA 1
ATOM 1408 C C . GLU A 1 176 ? 9.684 14.649 7.099 1.00 87.19 176 GLU A C 1
ATOM 1410 O O . GLU A 1 176 ? 9.761 13.468 6.763 1.00 87.19 176 GLU A O 1
ATOM 1415 N N . GLU A 1 177 ? 8.668 15.418 6.701 1.00 86.12 177 GLU A N 1
ATOM 1416 C CA . GLU A 1 177 ? 7.574 14.931 5.858 1.00 86.12 177 GLU A CA 1
ATOM 1417 C C . GLU A 1 177 ? 8.087 14.518 4.474 1.00 86.12 177 GLU A C 1
ATOM 1419 O O . GLU A 1 177 ? 7.738 13.448 3.974 1.00 86.12 177 GLU A O 1
ATOM 1424 N N . ALA A 1 178 ? 8.967 15.323 3.867 1.00 87.19 178 ALA A N 1
ATOM 1425 C CA . ALA A 1 178 ? 9.575 14.992 2.582 1.00 87.19 178 ALA A CA 1
ATOM 1426 C C . ALA A 1 178 ? 10.442 13.724 2.674 1.00 87.19 178 ALA A C 1
ATOM 1428 O O . ALA A 1 178 ? 10.403 12.887 1.771 1.00 87.19 178 ALA A O 1
ATOM 1429 N N . LYS A 1 179 ? 11.179 13.537 3.780 1.00 89.50 179 LYS A N 1
ATOM 1430 C CA . LYS A 1 179 ? 11.948 12.307 4.041 1.00 89.50 179 LYS A CA 1
ATOM 1431 C C . LYS A 1 179 ? 11.039 11.091 4.206 1.00 89.50 179 LYS A C 1
ATOM 1433 O O . LYS A 1 179 ? 11.346 10.036 3.650 1.00 89.50 179 LYS A O 1
ATOM 1438 N N . ALA A 1 180 ? 9.926 11.223 4.927 1.00 88.81 180 ALA A N 1
ATOM 1439 C CA . ALA A 1 180 ? 8.962 10.140 5.111 1.00 88.81 180 ALA A CA 1
ATOM 1440 C C . ALA A 1 180 ? 8.336 9.710 3.773 1.00 88.81 180 ALA A C 1
ATOM 1442 O O . ALA A 1 180 ? 8.307 8.521 3.453 1.00 88.81 180 ALA A O 1
ATOM 1443 N N . VAL A 1 181 ? 7.925 10.676 2.944 1.00 91.81 181 VAL A N 1
ATOM 1444 C CA . VAL A 1 181 ? 7.391 10.419 1.597 1.00 91.81 181 VAL A CA 1
ATOM 1445 C C . VAL A 1 181 ? 8.431 9.735 0.706 1.00 91.81 181 VAL A C 1
ATOM 1447 O O . VAL A 1 181 ? 8.118 8.725 0.077 1.00 91.81 181 VAL A O 1
ATOM 1450 N N . ALA A 1 182 ? 9.674 10.226 0.684 1.00 92.81 182 ALA A N 1
ATOM 1451 C CA . ALA A 1 182 ? 10.754 9.615 -0.094 1.00 92.81 182 ALA A CA 1
ATOM 1452 C C . ALA A 1 182 ? 11.092 8.193 0.389 1.00 92.81 182 ALA A C 1
ATOM 1454 O O . ALA A 1 182 ? 11.357 7.313 -0.426 1.00 92.81 182 ALA A O 1
ATOM 1455 N N . THR A 1 183 ? 11.026 7.946 1.701 1.00 93.69 183 THR A N 1
ATOM 1456 C CA . THR A 1 183 ? 11.243 6.614 2.290 1.00 93.69 183 THR A CA 1
ATOM 1457 C C . THR A 1 183 ? 10.164 5.628 1.845 1.00 93.69 183 THR A C 1
ATOM 1459 O O . THR A 1 183 ? 10.484 4.497 1.477 1.00 93.69 183 THR A O 1
ATOM 1462 N N . ASN A 1 184 ? 8.897 6.051 1.825 1.00 93.38 184 ASN A N 1
ATOM 1463 C CA . ASN A 1 184 ? 7.809 5.222 1.309 1.00 93.38 184 ASN A CA 1
ATOM 1464 C C . ASN A 1 184 ? 7.945 4.989 -0.199 1.00 93.38 184 ASN A C 1
ATOM 1466 O O . ASN A 1 18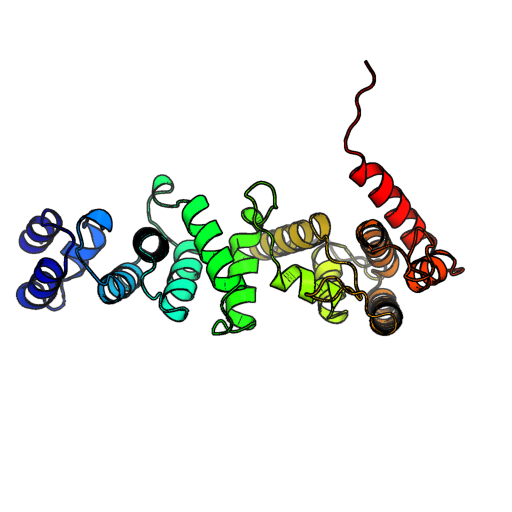4 ? 7.853 3.847 -0.636 1.00 93.38 184 ASN A O 1
ATOM 1470 N N . ALA A 1 185 ? 8.241 6.025 -0.989 1.00 95.12 185 ALA A N 1
ATOM 1471 C CA . ALA A 1 185 ? 8.475 5.871 -2.425 1.00 95.12 185 ALA A CA 1
ATOM 1472 C C . ALA A 1 185 ? 9.611 4.875 -2.710 1.00 95.12 185 ALA A C 1
ATOM 1474 O O . ALA A 1 185 ? 9.454 3.979 -3.538 1.00 95.12 185 ALA A O 1
ATOM 1475 N N . TRP A 1 186 ? 10.728 4.988 -1.981 1.00 94.88 186 TRP A N 1
ATOM 1476 C CA . TRP A 1 186 ? 11.852 4.062 -2.094 1.00 94.88 186 TRP A CA 1
ATOM 1477 C C . TRP A 1 186 ? 11.447 2.631 -1.737 1.00 94.88 186 TRP A C 1
ATOM 1479 O O . TRP A 1 186 ? 11.755 1.716 -2.494 1.00 94.88 186 TRP A O 1
ATOM 1489 N N . ARG A 1 187 ? 10.707 2.434 -0.637 1.00 93.81 187 ARG A N 1
ATOM 1490 C CA . ARG A 1 187 ? 10.212 1.110 -0.231 1.00 93.81 187 ARG A CA 1
ATOM 1491 C C . ARG A 1 187 ? 9.302 0.500 -1.294 1.00 93.81 187 ARG A C 1
ATOM 1493 O O . ARG A 1 187 ? 9.480 -0.663 -1.637 1.00 93.81 187 ARG A O 1
ATOM 1500 N N . LEU A 1 188 ? 8.359 1.285 -1.821 1.00 95.25 188 LEU A N 1
ATOM 1501 C CA . LEU A 1 188 ? 7.441 0.839 -2.866 1.00 95.25 188 LEU A CA 1
ATOM 1502 C C . LEU A 1 188 ? 8.217 0.392 -4.107 1.00 95.25 188 LEU A C 1
ATOM 1504 O O . LEU A 1 188 ? 7.945 -0.678 -4.634 1.00 95.25 188 LEU A O 1
ATOM 1508 N N . LEU A 1 189 ? 9.189 1.195 -4.549 1.00 93.94 189 LEU A N 1
ATOM 1509 C CA . LEU A 1 189 ? 9.982 0.903 -5.740 1.00 93.94 189 LEU A CA 1
ATOM 1510 C C . LEU A 1 189 ? 10.904 -0.308 -5.543 1.00 93.94 189 LEU A C 1
ATOM 1512 O O . LEU A 1 189 ? 11.021 -1.136 -6.439 1.00 93.94 189 LEU A O 1
ATOM 1516 N N . HIS A 1 190 ? 11.533 -0.427 -4.372 1.00 89.69 190 HIS A N 1
ATOM 1517 C CA . HIS A 1 190 ? 12.471 -1.507 -4.068 1.00 89.69 190 HIS A CA 1
ATOM 1518 C C . HIS A 1 190 ? 11.779 -2.868 -3.909 1.00 89.69 190 HIS A C 1
ATOM 1520 O O . HIS A 1 190 ? 12.306 -3.889 -4.348 1.00 89.69 190 HIS A O 1
ATOM 1526 N N . GLU A 1 191 ? 10.578 -2.888 -3.324 1.00 90.44 191 GLU A N 1
ATOM 1527 C CA . GLU A 1 191 ? 9.779 -4.110 -3.176 1.00 90.44 191 GLU A CA 1
ATOM 1528 C C . GLU A 1 191 ? 8.884 -4.406 -4.383 1.00 90.44 191 GLU A C 1
ATOM 1530 O O . GLU A 1 191 ? 8.226 -5.449 -4.403 1.00 90.44 191 GLU A O 1
ATOM 1535 N N . TRP A 1 192 ? 8.865 -3.533 -5.396 1.00 92.81 192 TRP A N 1
ATOM 1536 C CA . TRP A 1 192 ? 7.994 -3.647 -6.561 1.00 92.81 192 TRP A CA 1
ATOM 1537 C C . TRP A 1 192 ? 8.224 -4.959 -7.316 1.00 92.81 192 TRP A C 1
ATOM 1539 O O . TRP A 1 192 ? 9.349 -5.312 -7.691 1.00 92.81 192 TRP A O 1
ATOM 1549 N N . ARG A 1 193 ? 7.143 -5.715 -7.559 1.00 91.31 193 ARG A N 1
ATOM 1550 C CA . ARG A 1 193 ? 7.231 -7.020 -8.236 1.00 91.31 193 ARG A CA 1
ATOM 1551 C C . ARG A 1 193 ? 6.382 -7.154 -9.483 1.00 91.31 193 ARG A C 1
ATOM 1553 O O . ARG A 1 193 ? 6.406 -8.227 -10.080 1.00 91.31 193 ARG A O 1
ATOM 1560 N N . THR A 1 194 ? 5.658 -6.112 -9.861 1.00 93.00 194 THR A N 1
ATOM 1561 C CA . THR A 1 194 ? 4.662 -6.165 -10.931 1.00 93.00 194 THR A CA 1
ATOM 1562 C C . THR A 1 194 ? 5.221 -5.473 -12.170 1.00 93.00 194 THR A C 1
ATOM 1564 O O . THR A 1 194 ? 5.244 -4.248 -12.206 1.00 93.00 194 THR A O 1
ATOM 1567 N N . PRO A 1 195 ? 5.717 -6.202 -13.183 1.00 93.50 195 PRO A N 1
ATOM 1568 C CA . PRO A 1 195 ? 6.329 -5.561 -14.337 1.00 93.50 195 PRO A CA 1
ATOM 1569 C C . PRO A 1 195 ? 5.317 -4.729 -15.133 1.00 93.50 195 PRO A C 1
ATOM 1571 O O . PRO A 1 195 ? 4.152 -5.126 -15.238 1.00 93.50 195 PRO A O 1
ATOM 1574 N N . PRO A 1 196 ? 5.750 -3.629 -15.768 1.00 93.12 196 PRO A N 1
ATOM 1575 C CA . PRO A 1 196 ? 4.899 -2.885 -16.688 1.00 93.12 196 PRO A CA 1
ATOM 1576 C C . PRO A 1 196 ? 4.405 -3.793 -17.822 1.00 93.12 196 PRO A C 1
ATOM 1578 O O . PRO A 1 196 ? 5.174 -4.567 -18.392 1.00 93.12 196 PRO A O 1
ATOM 1581 N N . GLY A 1 197 ? 3.110 -3.716 -18.129 1.00 86.31 197 GLY A N 1
ATOM 1582 C CA . GLY A 1 197 ? 2.420 -4.620 -19.055 1.00 86.31 197 GLY A CA 1
ATOM 1583 C C . GLY A 1 197 ? 1.751 -5.831 -18.394 1.00 86.31 197 GLY A C 1
ATOM 1584 O O . GLY A 1 197 ? 0.854 -6.415 -19.006 1.00 86.31 197 GLY A O 1
ATOM 1585 N N . MET A 1 198 ? 2.102 -6.186 -17.154 1.00 88.75 198 MET A N 1
ATOM 1586 C CA . MET A 1 198 ? 1.404 -7.234 -16.400 1.00 88.75 198 MET A CA 1
ATOM 1587 C C . MET A 1 198 ? -0.032 -6.806 -16.068 1.00 88.75 198 MET A C 1
ATOM 1589 O O . MET A 1 198 ? -0.270 -5.680 -15.638 1.00 88.75 198 MET A O 1
ATOM 1593 N N . GLN A 1 199 ? -0.984 -7.708 -16.279 1.00 82.75 199 GLN A N 1
ATOM 1594 C CA . GLN A 1 199 ? -2.390 -7.547 -15.918 1.00 82.75 199 GLN A CA 1
ATOM 1595 C C . GLN A 1 199 ? -2.690 -8.261 -14.590 1.00 82.75 199 GLN A C 1
ATOM 1597 O O . GLN A 1 199 ? -1.941 -9.140 -14.162 1.00 82.75 199 GLN A O 1
ATOM 1602 N N . GLU A 1 200 ? -3.812 -7.925 -13.950 1.00 76.31 200 GLU A N 1
ATOM 1603 C CA . GLU A 1 200 ? -4.230 -8.547 -12.680 1.00 76.31 200 GLU A CA 1
ATOM 1604 C C . GLU A 1 200 ? -4.466 -10.062 -12.793 1.00 76.31 200 GLU A C 1
ATOM 1606 O O . GLU A 1 200 ? -4.263 -10.792 -11.825 1.00 76.31 200 GLU A O 1
ATOM 1611 N N . ASP A 1 201 ? -4.834 -10.554 -13.981 1.00 79.31 201 ASP A N 1
ATOM 1612 C CA . ASP A 1 201 ? -5.006 -11.984 -14.269 1.00 79.31 201 ASP A CA 1
ATOM 1613 C C . ASP A 1 201 ? -3.678 -12.731 -14.521 1.00 79.31 201 ASP A C 1
ATOM 1615 O O . ASP A 1 201 ? -3.679 -13.927 -14.822 1.00 79.31 201 ASP A O 1
ATOM 1619 N N . GLY A 1 202 ? -2.539 -12.039 -14.399 1.00 77.38 202 GLY A N 1
ATOM 1620 C CA . GLY A 1 202 ? -1.201 -12.576 -14.647 1.00 77.38 202 GLY A CA 1
ATOM 1621 C C . GLY A 1 202 ? -0.828 -12.671 -16.128 1.00 77.38 202 GLY A C 1
ATOM 1622 O O . GLY A 1 202 ? 0.248 -13.177 -16.459 1.00 77.38 202 GLY A O 1
ATOM 1623 N N . SER A 1 203 ? -1.690 -12.203 -17.035 1.00 82.19 203 SER A N 1
ATOM 1624 C CA . SER A 1 203 ? -1.352 -12.085 -18.449 1.00 82.19 203 SER A CA 1
ATOM 1625 C C . SER A 1 203 ? -0.463 -10.866 -18.710 1.00 82.19 203 SER A C 1
ATOM 1627 O O . SER A 1 203 ? -0.474 -9.879 -17.977 1.00 82.19 203 SER A O 1
ATOM 1629 N N . PHE A 1 204 ? 0.332 -10.927 -19.778 1.00 83.25 204 PHE A N 1
ATOM 1630 C CA . PHE A 1 204 ? 1.160 -9.807 -20.217 1.00 83.25 204 PHE A CA 1
ATOM 1631 C C . PHE A 1 204 ? 0.529 -9.136 -21.441 1.00 83.25 204 PHE A C 1
ATOM 1633 O O . PHE A 1 204 ? 0.247 -9.797 -22.445 1.00 83.25 204 PHE A O 1
ATOM 1640 N N . ASN A 1 205 ? 0.304 -7.826 -21.357 1.00 84.56 205 ASN A N 1
ATOM 1641 C CA . ASN A 1 205 ? -0.155 -7.003 -22.465 1.00 84.56 205 ASN A CA 1
ATOM 1642 C C . ASN A 1 205 ? 1.046 -6.520 -23.281 1.00 84.56 205 ASN A C 1
ATOM 1644 O O . ASN A 1 205 ? 1.701 -5.527 -22.956 1.00 84.56 205 ASN A O 1
ATOM 1648 N N . ASP A 1 206 ? 1.269 -7.215 -24.391 1.00 77.19 206 ASP A N 1
ATOM 1649 C CA . ASP A 1 206 ? 2.388 -6.994 -25.304 1.00 77.19 206 ASP A CA 1
ATOM 1650 C C . ASP A 1 206 ? 2.434 -5.574 -25.904 1.00 77.19 206 ASP A C 1
ATOM 1652 O O . ASP A 1 206 ? 3.500 -5.093 -26.276 1.00 77.19 206 ASP A O 1
ATOM 1656 N N . SER A 1 207 ? 1.301 -4.865 -25.969 1.00 85.19 207 SER A N 1
ATOM 1657 C CA . SER A 1 207 ? 1.240 -3.493 -26.500 1.00 85.19 207 SER A CA 1
ATOM 1658 C C . SER A 1 207 ? 1.472 -2.410 -25.444 1.00 85.19 207 SER A C 1
ATOM 1660 O O . SER A 1 207 ? 1.949 -1.317 -25.762 1.00 85.19 207 SER A O 1
ATOM 1662 N N . HIS A 1 208 ? 1.157 -2.707 -24.180 1.00 91.25 208 HIS A N 1
ATOM 1663 C CA . HIS A 1 208 ? 1.212 -1.728 -23.098 1.00 91.25 208 HIS A CA 1
ATOM 1664 C C . HIS A 1 208 ? 2.659 -1.408 -22.722 1.00 91.25 208 HIS A C 1
ATOM 1666 O O . HIS A 1 208 ? 3.039 -0.236 -22.749 1.00 91.25 208 HIS A O 1
ATOM 1672 N N . PHE A 1 209 ? 3.493 -2.431 -22.505 1.00 93.56 209 PHE A N 1
ATOM 1673 C CA . PHE A 1 209 ? 4.880 -2.246 -22.069 1.00 93.56 209 PHE A CA 1
ATOM 1674 C C . PHE A 1 209 ? 5.711 -1.320 -22.982 1.00 93.56 209 PHE A C 1
ATOM 1676 O O . PHE A 1 209 ? 6.300 -0.369 -22.460 1.00 93.56 209 PHE A O 1
ATOM 1683 N N . PRO A 1 210 ? 5.745 -1.492 -24.322 1.00 94.06 210 PRO A N 1
ATOM 1684 C CA . PRO A 1 210 ? 6.506 -0.594 -25.193 1.00 94.06 210 PRO A CA 1
ATOM 1685 C C . PRO A 1 210 ? 6.041 0.866 -25.117 1.00 94.06 210 PRO A C 1
ATOM 1687 O O . PRO A 1 210 ? 6.867 1.782 -25.115 1.00 94.06 210 PRO A O 1
ATOM 1690 N N . SER A 1 211 ? 4.725 1.096 -25.041 1.00 95.44 211 SER A N 1
ATOM 1691 C CA . SER A 1 211 ? 4.157 2.446 -24.951 1.00 95.44 211 SER A CA 1
ATOM 1692 C C . SER A 1 211 ? 4.454 3.107 -23.600 1.00 95.44 211 SER A C 1
ATOM 1694 O O . SER A 1 211 ? 4.876 4.264 -23.563 1.00 95.44 211 SER A O 1
ATOM 1696 N N . TRP A 1 212 ? 4.339 2.340 -22.511 1.00 97.19 212 TRP A N 1
ATOM 1697 C CA . TRP A 1 212 ? 4.687 2.753 -21.156 1.00 97.19 212 TRP A CA 1
ATOM 1698 C C . TRP A 1 212 ? 6.175 3.111 -21.057 1.00 97.19 212 TRP A C 1
ATOM 1700 O O . TRP A 1 212 ? 6.524 4.212 -20.632 1.00 97.19 212 TRP A O 1
ATOM 1710 N N . LEU A 1 213 ? 7.064 2.242 -21.556 1.00 97.50 213 LEU A N 1
ATOM 1711 C CA . LEU A 1 213 ? 8.512 2.465 -21.523 1.00 97.50 213 LEU A CA 1
ATOM 1712 C C . LEU A 1 213 ? 8.907 3.706 -22.324 1.00 97.50 213 LEU A C 1
ATOM 1714 O O . LEU A 1 213 ? 9.732 4.500 -21.870 1.00 97.50 213 LEU A O 1
ATOM 1718 N N . LYS A 1 214 ? 8.313 3.897 -23.509 1.00 97.44 214 LYS A N 1
ATOM 1719 C CA . LYS A 1 214 ? 8.542 5.098 -24.318 1.00 97.44 214 LYS A CA 1
ATOM 1720 C C . LYS A 1 214 ? 8.178 6.360 -23.533 1.00 97.44 214 LYS A C 1
ATOM 1722 O O . LYS A 1 214 ? 8.982 7.289 -23.484 1.00 97.44 214 LYS A O 1
ATOM 1727 N N . ARG A 1 215 ? 7.011 6.369 -22.882 1.00 98.19 215 ARG A N 1
ATOM 1728 C CA . ARG A 1 215 ? 6.543 7.513 -22.097 1.00 98.19 215 ARG A CA 1
ATOM 1729 C C . ARG A 1 215 ? 7.454 7.811 -20.903 1.00 98.19 215 ARG A C 1
ATOM 1731 O O . ARG A 1 215 ? 7.818 8.967 -20.694 1.00 98.19 215 ARG A O 1
ATOM 1738 N N . VAL A 1 216 ? 7.902 6.783 -20.181 1.00 98.38 216 VAL A N 1
ATOM 1739 C CA . VAL A 1 216 ? 8.879 6.948 -19.091 1.00 98.38 216 VAL A CA 1
ATOM 1740 C C . VAL A 1 216 ? 10.198 7.520 -19.607 1.00 98.38 216 VAL A C 1
ATOM 1742 O O . VAL A 1 216 ? 10.735 8.455 -19.011 1.00 98.38 216 VAL A O 1
ATOM 1745 N N . LYS A 1 217 ? 10.717 7.016 -20.737 1.00 98.38 217 LYS A N 1
ATOM 1746 C CA . LYS A 1 217 ? 11.948 7.547 -21.342 1.00 98.38 217 LYS A CA 1
ATOM 1747 C C . LYS A 1 217 ? 11.820 9.036 -21.667 1.00 98.38 217 LYS A C 1
ATOM 1749 O O . LYS A 1 217 ? 12.755 9.781 -21.385 1.00 98.38 217 LYS A O 1
ATOM 1754 N N . GLU A 1 218 ? 10.687 9.480 -22.209 1.00 98.38 218 GLU A N 1
ATOM 1755 C CA . GLU A 1 218 ? 10.417 10.899 -22.486 1.00 98.38 218 GLU A CA 1
ATOM 1756 C C . GLU A 1 218 ? 10.467 11.741 -21.195 1.00 98.38 218 GLU A C 1
ATOM 1758 O O . GLU A 1 218 ? 11.322 12.622 -21.062 1.00 98.38 218 GLU A O 1
ATOM 1763 N N . ILE A 1 219 ? 9.639 11.410 -20.196 1.00 98.44 219 ILE A N 1
ATOM 1764 C CA . ILE A 1 219 ? 9.526 12.169 -18.934 1.00 98.44 219 ILE A CA 1
ATOM 1765 C C . ILE A 1 219 ? 10.852 12.179 -18.153 1.00 98.44 219 ILE A C 1
ATOM 1767 O O . ILE A 1 219 ? 11.285 13.209 -17.619 1.00 98.44 219 ILE A O 1
ATOM 1771 N N . CYS A 1 220 ? 11.530 11.035 -18.057 1.00 97.81 220 CYS A N 1
ATOM 1772 C CA . CYS A 1 220 ? 12.775 10.918 -17.301 1.00 97.81 220 CYS A CA 1
ATOM 1773 C C . CYS A 1 220 ? 13.966 11.553 -18.031 1.00 97.81 220 CYS A C 1
ATOM 1775 O O . CYS A 1 220 ? 14.879 12.059 -17.374 1.00 97.81 220 CYS A O 1
ATOM 1777 N N . THR A 1 221 ? 13.949 11.612 -19.366 1.00 97.44 221 THR A N 1
ATOM 1778 C CA . THR A 1 221 ? 14.928 12.391 -20.142 1.00 97.44 221 THR A CA 1
ATOM 1779 C C . THR A 1 221 ? 14.758 13.879 -19.877 1.00 97.44 221 THR A C 1
ATOM 1781 O O . THR A 1 221 ? 15.737 14.577 -19.604 1.00 97.44 221 THR A O 1
ATOM 1784 N N . GLU A 1 222 ? 13.524 14.383 -19.925 1.00 96.44 222 GLU A N 1
ATOM 1785 C CA . GLU A 1 222 ? 13.206 15.787 -19.654 1.00 96.44 222 GLU A CA 1
ATOM 1786 C C . GLU A 1 222 ? 13.589 16.183 -18.227 1.00 96.44 222 GLU A C 1
ATOM 1788 O O . GLU A 1 222 ? 14.291 17.179 -18.036 1.00 96.44 222 GLU A O 1
ATOM 1793 N N . SER A 1 223 ? 13.238 15.356 -17.243 1.00 95.88 223 SER A N 1
ATOM 1794 C CA . SER A 1 223 ? 13.498 15.630 -15.826 1.00 95.88 223 SER A CA 1
ATOM 1795 C C . SER A 1 223 ? 14.925 15.312 -15.356 1.00 95.88 223 SER A C 1
ATOM 1797 O O . SER A 1 223 ? 15.295 15.734 -14.263 1.00 95.88 223 SER A O 1
ATOM 1799 N N . GLY A 1 224 ? 15.745 14.610 -16.148 1.00 96.81 224 GLY A N 1
ATOM 1800 C CA . GLY A 1 224 ? 17.132 14.272 -15.797 1.00 96.81 224 GLY A CA 1
ATOM 1801 C C . GLY A 1 224 ? 17.298 13.039 -14.898 1.00 96.81 224 GLY A C 1
ATOM 1802 O O . GLY A 1 224 ? 18.277 12.968 -14.159 1.00 96.81 224 GLY A O 1
ATOM 1803 N N . HIS A 1 225 ? 16.364 12.085 -14.968 1.00 97.81 225 HIS A N 1
ATOM 1804 C CA . HIS A 1 225 ? 16.338 10.848 -14.171 1.00 97.81 225 HIS A CA 1
ATOM 1805 C C . HIS A 1 225 ? 16.361 9.567 -15.028 1.00 97.81 225 HIS A C 1
ATOM 1807 O O . HIS A 1 225 ? 16.051 8.492 -14.525 1.00 97.81 225 HIS A O 1
ATOM 1813 N N . LEU A 1 226 ? 16.684 9.658 -16.326 1.00 98.06 226 LEU A N 1
ATOM 1814 C CA . LEU A 1 226 ? 16.592 8.520 -17.255 1.00 98.06 226 LEU A CA 1
ATOM 1815 C C . LEU A 1 226 ? 17.385 7.290 -16.790 1.00 98.06 226 LEU A C 1
ATOM 1817 O O . LEU A 1 226 ? 16.836 6.197 -16.765 1.00 98.06 226 LEU A O 1
ATOM 1821 N N . GLU A 1 227 ? 18.643 7.471 -16.396 1.00 97.88 227 GLU A N 1
ATOM 1822 C CA . GLU A 1 227 ? 19.522 6.374 -15.964 1.00 97.88 227 GLU A CA 1
ATOM 1823 C C . GLU A 1 227 ? 18.932 5.590 -14.785 1.00 97.88 227 GLU A C 1
ATOM 1825 O O . GLU A 1 227 ? 18.744 4.379 -14.870 1.00 97.88 227 GLU A O 1
ATOM 1830 N N . VAL A 1 228 ? 18.565 6.287 -13.704 1.00 97.50 228 VAL A N 1
ATOM 1831 C CA . VAL A 1 228 ? 17.992 5.648 -12.508 1.00 97.50 228 VAL A CA 1
ATOM 1832 C C . VAL A 1 228 ? 16.631 5.016 -12.795 1.00 97.50 228 VAL A C 1
ATOM 1834 O O . VAL A 1 228 ? 16.332 3.951 -12.259 1.00 97.50 228 VAL A O 1
ATOM 1837 N N . ALA A 1 229 ? 15.827 5.616 -13.676 1.00 98.06 229 ALA A N 1
ATOM 1838 C CA . ALA A 1 229 ? 14.569 5.029 -14.123 1.00 98.06 229 ALA A CA 1
ATOM 1839 C C . ALA A 1 229 ? 14.805 3.709 -14.870 1.00 98.06 229 ALA A C 1
ATOM 1841 O O . ALA A 1 229 ? 14.172 2.706 -14.550 1.00 98.06 229 ALA A O 1
ATOM 1842 N N . LEU A 1 230 ? 15.746 3.684 -15.820 1.00 98.25 230 LEU A N 1
ATOM 1843 C CA . LEU A 1 230 ? 16.068 2.487 -16.595 1.00 98.25 230 LEU A CA 1
ATOM 1844 C C . LEU A 1 230 ? 16.646 1.367 -15.725 1.00 98.25 230 LEU A C 1
ATOM 1846 O O . LEU A 1 230 ? 16.260 0.219 -15.924 1.00 98.25 230 LEU A O 1
ATOM 1850 N N . ILE A 1 231 ? 17.496 1.680 -14.741 1.00 97.75 231 ILE A N 1
ATOM 1851 C CA . ILE A 1 231 ? 18.003 0.688 -13.776 1.00 97.75 231 ILE A CA 1
ATOM 1852 C C . ILE A 1 231 ? 16.838 0.026 -13.025 1.00 97.75 231 ILE A C 1
ATOM 1854 O O . ILE A 1 231 ? 16.718 -1.197 -13.044 1.00 97.75 231 ILE A O 1
ATOM 1858 N N . ASN A 1 232 ? 15.940 0.818 -12.429 1.00 97.38 232 ASN A N 1
ATOM 1859 C CA . ASN A 1 232 ? 14.800 0.285 -11.672 1.00 97.38 232 ASN A CA 1
ATOM 1860 C C . ASN A 1 232 ? 13.825 -0.511 -12.562 1.00 97.38 232 ASN A C 1
ATOM 1862 O O . ASN A 1 232 ? 13.335 -1.563 -12.159 1.00 97.38 232 ASN A O 1
ATOM 1866 N N . ILE A 1 233 ? 13.587 -0.060 -13.801 1.00 97.38 233 ILE A N 1
ATOM 1867 C CA . ILE A 1 233 ? 12.805 -0.825 -14.785 1.00 97.38 233 ILE A CA 1
ATOM 1868 C C . ILE A 1 233 ? 13.487 -2.163 -15.078 1.00 97.38 233 ILE A C 1
ATOM 1870 O O . ILE A 1 233 ? 12.837 -3.203 -15.062 1.00 97.38 233 ILE A O 1
ATOM 1874 N N . GLY A 1 234 ? 14.798 -2.159 -15.316 1.00 96.81 234 GLY A N 1
ATOM 1875 C CA . GLY A 1 234 ? 15.570 -3.374 -15.553 1.00 96.81 234 GLY A CA 1
ATOM 1876 C C . GLY A 1 234 ? 15.379 -4.410 -14.446 1.00 96.81 234 GLY A C 1
ATOM 1877 O O . GLY A 1 234 ? 15.128 -5.576 -14.740 1.00 96.81 234 GLY A O 1
ATOM 1878 N N . GLU A 1 235 ? 15.445 -3.982 -13.183 1.00 96.06 235 GLU A N 1
ATOM 1879 C CA . GLU A 1 235 ? 15.304 -4.867 -12.023 1.00 96.06 235 GLU A CA 1
ATOM 1880 C C . GLU A 1 235 ? 13.946 -5.579 -11.967 1.00 96.06 235 GLU A C 1
ATOM 1882 O O . GLU A 1 235 ? 13.911 -6.789 -11.733 1.00 96.06 235 GLU A O 1
ATOM 1887 N N . VAL A 1 236 ? 12.832 -4.881 -12.225 1.00 95.19 236 VAL A N 1
ATOM 1888 C CA . VAL A 1 236 ? 11.496 -5.505 -12.165 1.00 95.19 236 VAL A CA 1
ATOM 1889 C C . VAL A 1 236 ? 11.237 -6.452 -13.343 1.00 95.19 236 VAL A C 1
ATOM 1891 O O . VAL A 1 236 ? 10.526 -7.448 -13.192 1.00 95.19 236 VAL A O 1
ATOM 1894 N N . LEU A 1 237 ? 11.851 -6.203 -14.507 1.00 94.38 237 LEU A N 1
ATOM 1895 C CA . LEU A 1 237 ? 11.627 -6.977 -15.736 1.00 94.38 237 LEU A CA 1
ATOM 1896 C C . LEU A 1 237 ? 12.044 -8.450 -15.632 1.00 94.38 237 LEU A C 1
ATOM 1898 O O . LEU A 1 237 ? 11.579 -9.271 -16.423 1.00 94.38 237 LEU A O 1
ATOM 1902 N N . ILE A 1 238 ? 12.863 -8.829 -14.646 1.00 92.56 238 ILE A N 1
ATOM 1903 C CA . ILE A 1 238 ? 13.180 -10.243 -14.373 1.00 92.56 238 ILE A CA 1
ATOM 1904 C C . ILE A 1 238 ? 11.933 -11.057 -13.998 1.00 92.56 238 ILE A C 1
ATOM 1906 O O . ILE A 1 238 ? 11.952 -12.283 -14.064 1.00 92.56 238 ILE A O 1
ATOM 1910 N N . ARG A 1 239 ? 10.872 -10.376 -13.546 1.00 91.06 239 ARG A N 1
ATOM 1911 C CA . ARG A 1 239 ? 9.610 -10.978 -13.109 1.00 91.06 239 ARG A CA 1
ATOM 1912 C C . ARG A 1 239 ? 8.584 -11.069 -14.236 1.00 91.06 239 ARG A C 1
ATOM 1914 O O . ARG A 1 239 ? 7.475 -11.541 -13.995 1.00 91.06 239 ARG A O 1
ATOM 1921 N N . CYS A 1 240 ? 8.921 -10.617 -15.447 1.00 90.06 240 CYS A N 1
ATOM 1922 C CA . CYS A 1 240 ? 8.062 -10.820 -16.607 1.00 90.06 240 CYS A CA 1
ATOM 1923 C C . CYS A 1 240 ? 7.870 -12.320 -16.868 1.00 90.06 240 CYS A C 1
ATOM 1925 O O . CYS A 1 240 ? 8.820 -13.096 -16.724 1.00 90.06 240 CYS A O 1
ATOM 1927 N N . PRO A 1 241 ? 6.660 -12.742 -17.267 1.00 86.81 241 PRO A N 1
ATOM 1928 C CA . PRO A 1 241 ? 6.413 -14.135 -17.579 1.00 86.81 241 PRO A CA 1
ATOM 1929 C C . PRO A 1 241 ? 7.189 -14.527 -18.850 1.00 86.81 241 PRO A C 1
ATOM 1931 O O . PRO A 1 241 ? 7.505 -13.659 -19.675 1.00 86.81 241 PRO A O 1
ATOM 1934 N N . PRO A 1 242 ? 7.487 -15.825 -19.038 1.00 85.69 242 PRO A N 1
ATOM 1935 C CA . PRO A 1 242 ? 8.053 -16.325 -20.286 1.00 85.69 242 PRO A CA 1
ATOM 1936 C C . PRO A 1 242 ? 7.178 -15.976 -21.492 1.00 85.69 242 PRO A C 1
ATOM 1938 O O . PRO A 1 242 ? 5.968 -15.759 -21.373 1.00 85.69 242 PRO A O 1
ATOM 1941 N N . ASP A 1 243 ? 7.785 -15.956 -22.674 1.00 85.38 243 ASP A N 1
ATOM 1942 C CA . ASP A 1 243 ? 7.053 -15.699 -23.905 1.00 85.38 243 ASP A CA 1
ATOM 1943 C C . ASP A 1 243 ? 6.102 -16.854 -24.245 1.00 85.38 243 ASP A C 1
ATOM 1945 O O . ASP A 1 243 ? 6.424 -18.031 -24.053 1.00 85.38 243 ASP A O 1
ATOM 1949 N N . LYS A 1 244 ? 4.951 -16.532 -24.844 1.00 82.06 244 LYS A N 1
ATOM 1950 C CA . LYS A 1 244 ? 3.983 -17.537 -25.313 1.00 82.06 244 LYS A CA 1
ATOM 1951 C C . LYS A 1 244 ? 4.572 -18.466 -26.385 1.00 82.06 244 LYS A C 1
ATOM 1953 O O . LYS A 1 244 ? 4.106 -19.592 -26.526 1.00 82.06 244 LYS A O 1
ATOM 1958 N N . SER A 1 245 ? 5.593 -18.020 -27.121 1.00 83.25 245 SER A N 1
ATOM 1959 C CA . SER A 1 245 ? 6.335 -18.821 -28.106 1.00 83.25 245 SER A CA 1
ATOM 1960 C C . SER A 1 245 ? 7.271 -19.870 -27.491 1.00 83.25 245 SER A C 1
ATOM 1962 O O . SER A 1 245 ? 7.834 -20.682 -28.225 1.00 83.25 245 SER A O 1
ATOM 1964 N N . GLY A 1 246 ? 7.442 -19.880 -26.164 1.00 81.12 246 GLY A N 1
ATOM 1965 C CA . GLY A 1 246 ? 8.337 -20.796 -25.455 1.00 81.12 246 GLY A CA 1
ATOM 1966 C C . GLY A 1 246 ? 9.749 -20.249 -25.222 1.00 81.12 246 GLY A C 1
ATOM 1967 O O . GLY A 1 246 ? 10.594 -20.967 -24.688 1.00 81.12 246 GLY A O 1
ATOM 1968 N N . LEU A 1 247 ? 10.023 -18.989 -25.583 1.00 84.31 247 LEU A N 1
ATOM 1969 C CA . LEU A 1 247 ? 11.234 -18.299 -25.135 1.00 84.31 247 LEU A CA 1
ATOM 1970 C C . LEU A 1 247 ? 11.162 -18.031 -23.627 1.00 84.31 247 LEU A C 1
ATOM 1972 O O . LEU A 1 247 ? 10.122 -17.662 -23.086 1.00 84.31 247 LEU A O 1
ATOM 1976 N N . TRP A 1 248 ? 12.297 -18.175 -22.942 1.00 85.44 248 TRP A N 1
ATOM 1977 C CA . TRP A 1 248 ? 12.389 -17.969 -21.492 1.00 85.44 248 TRP A CA 1
ATOM 1978 C C . TRP A 1 248 ? 12.174 -16.505 -21.064 1.00 85.44 248 TRP A C 1
ATOM 1980 O O . TRP A 1 248 ? 11.925 -16.249 -19.891 1.00 85.44 248 TRP A O 1
ATOM 1990 N N . ILE A 1 249 ? 12.254 -15.560 -22.006 1.00 87.50 249 ILE A N 1
ATOM 1991 C CA . ILE A 1 249 ? 12.035 -14.124 -21.815 1.00 87.50 249 ILE A CA 1
ATOM 1992 C C . ILE A 1 249 ? 10.952 -13.641 -22.781 1.00 87.50 249 ILE A C 1
ATOM 1994 O O . ILE A 1 249 ? 10.976 -14.022 -23.950 1.00 87.50 249 ILE A O 1
ATOM 1998 N N . ASN A 1 250 ? 10.029 -12.796 -22.307 1.00 90.06 250 ASN A N 1
ATOM 1999 C CA . ASN A 1 250 ? 9.026 -12.146 -23.156 1.00 90.06 250 ASN A CA 1
ATOM 2000 C C . ASN A 1 250 ? 9.699 -11.354 -24.294 1.00 90.06 250 ASN A C 1
ATOM 2002 O O . ASN A 1 250 ? 10.661 -10.617 -24.060 1.00 90.06 250 ASN A O 1
ATOM 2006 N N . HIS A 1 251 ? 9.181 -11.483 -25.516 1.00 90.81 251 HIS A N 1
ATOM 2007 C CA . HIS A 1 251 ? 9.791 -10.893 -26.706 1.00 90.81 251 HIS A CA 1
ATOM 2008 C C . HIS A 1 251 ? 9.924 -9.364 -26.626 1.00 90.81 251 HIS A C 1
ATOM 2010 O O . HIS A 1 251 ? 10.995 -8.841 -26.926 1.00 90.81 251 HIS A O 1
ATOM 2016 N N . ASN A 1 252 ? 8.906 -8.650 -26.129 1.00 91.19 252 ASN A N 1
ATOM 2017 C CA . ASN A 1 252 ? 8.967 -7.189 -25.994 1.00 91.19 252 ASN A CA 1
ATOM 2018 C C . ASN A 1 252 ? 10.028 -6.749 -24.979 1.00 91.19 252 ASN A C 1
ATOM 2020 O O . ASN A 1 252 ? 10.688 -5.724 -25.156 1.00 91.19 252 ASN A O 1
ATOM 2024 N N . VAL A 1 253 ? 10.215 -7.533 -23.915 1.00 92.56 253 VAL A N 1
ATOM 2025 C CA . VAL A 1 253 ? 11.259 -7.295 -22.910 1.00 92.56 253 VAL A CA 1
ATOM 2026 C C . VAL A 1 253 ? 12.642 -7.536 -23.511 1.00 92.56 253 VAL A C 1
ATOM 2028 O O . VAL A 1 253 ? 13.542 -6.718 -23.322 1.00 92.56 253 VAL A O 1
ATOM 2031 N N . ALA A 1 254 ? 12.810 -8.624 -24.268 1.00 93.75 254 ALA A N 1
ATOM 2032 C CA . ALA A 1 254 ? 14.059 -8.930 -24.958 1.00 93.75 254 ALA A CA 1
ATOM 2033 C C . ALA A 1 254 ? 14.437 -7.831 -25.962 1.00 93.75 254 ALA A C 1
ATOM 2035 O O . ALA A 1 254 ? 15.577 -7.367 -25.958 1.00 93.75 254 ALA A O 1
ATOM 2036 N N . ASP A 1 255 ? 13.477 -7.363 -26.760 1.00 94.50 255 ASP A N 1
ATOM 2037 C CA . ASP A 1 255 ? 13.678 -6.281 -27.725 1.00 94.50 255 ASP A CA 1
ATOM 2038 C C . ASP A 1 255 ? 14.068 -4.972 -27.034 1.00 94.50 255 ASP A C 1
ATOM 2040 O O . ASP A 1 255 ? 15.019 -4.304 -27.450 1.00 94.50 255 ASP A O 1
ATOM 2044 N N . ALA A 1 256 ? 13.391 -4.628 -25.933 1.00 95.75 256 ALA A N 1
ATOM 2045 C CA . ALA A 1 256 ? 13.717 -3.446 -25.146 1.00 95.75 256 ALA A CA 1
ATOM 2046 C C . ALA A 1 256 ? 15.132 -3.531 -24.549 1.00 95.75 256 ALA A C 1
ATOM 2048 O O . ALA A 1 256 ? 15.885 -2.560 -24.621 1.00 95.75 256 ALA A O 1
ATOM 2049 N N . LEU A 1 257 ? 15.525 -4.684 -23.995 1.00 96.31 257 LEU A N 1
ATOM 2050 C CA . LEU A 1 257 ? 16.869 -4.911 -23.447 1.00 96.31 257 LEU A CA 1
ATOM 2051 C C . LEU A 1 257 ? 17.954 -4.939 -24.530 1.00 96.31 257 LEU A C 1
ATOM 2053 O O . LEU A 1 257 ? 19.098 -4.585 -24.246 1.00 96.31 257 LEU A O 1
ATOM 2057 N N . ASN A 1 258 ? 17.621 -5.331 -25.760 1.00 96.69 258 ASN A N 1
ATOM 2058 C 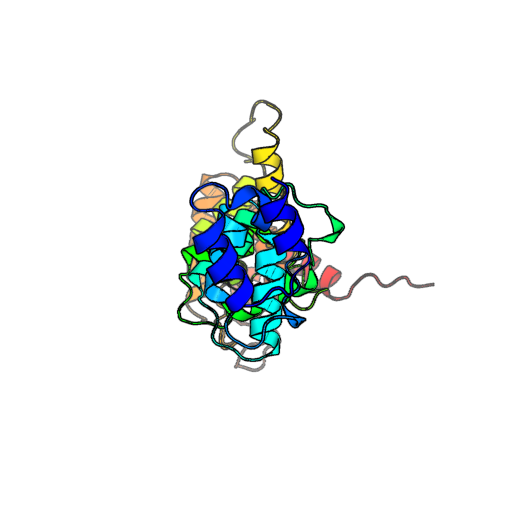CA . ASN A 1 258 ? 18.545 -5.355 -26.894 1.00 96.69 258 ASN A CA 1
ATOM 2059 C C . ASN A 1 258 ? 18.699 -3.983 -27.580 1.00 96.69 258 ASN A C 1
ATOM 2061 O O . ASN A 1 258 ? 19.561 -3.807 -28.443 1.00 96.69 258 ASN A O 1
ATOM 2065 N N . ALA A 1 259 ? 17.893 -2.987 -27.201 1.00 96.81 259 ALA A N 1
ATOM 2066 C CA . ALA A 1 259 ? 17.998 -1.648 -27.760 1.00 96.81 259 ALA A CA 1
ATOM 2067 C C . ALA A 1 259 ? 19.381 -1.020 -27.486 1.00 96.81 259 ALA A C 1
ATOM 2069 O O . ALA A 1 259 ? 20.015 -1.231 -26.444 1.00 96.81 259 ALA A O 1
ATOM 2070 N N . ARG A 1 260 ? 19.858 -0.208 -28.439 1.00 95.50 260 ARG A N 1
ATOM 2071 C CA . ARG A 1 260 ? 21.192 0.420 -28.388 1.00 95.50 260 ARG A CA 1
ATOM 2072 C C . ARG A 1 260 ? 21.388 1.292 -27.143 1.00 95.50 260 ARG A C 1
ATOM 2074 O O . ARG A 1 260 ? 22.499 1.377 -26.634 1.00 95.50 260 ARG A O 1
ATOM 2081 N N . ASP A 1 261 ? 20.323 1.926 -26.671 1.00 93.94 261 ASP A N 1
ATOM 2082 C CA . ASP A 1 261 ? 20.300 2.852 -25.538 1.00 93.94 261 ASP A CA 1
ATOM 2083 C C . ASP A 1 261 ? 19.932 2.182 -24.199 1.00 93.94 261 ASP A C 1
ATOM 2085 O O . ASP A 1 261 ? 19.765 2.868 -23.198 1.00 93.94 261 ASP A O 1
ATOM 2089 N N . ALA A 1 262 ? 19.803 0.853 -24.153 1.00 96.69 262 ALA A N 1
ATOM 2090 C CA . ALA A 1 262 ? 19.314 0.126 -22.979 1.00 96.69 262 ALA A CA 1
ATOM 2091 C C . ALA A 1 262 ? 20.413 -0.348 -22.007 1.00 96.69 262 ALA A C 1
ATOM 2093 O O . ALA A 1 262 ? 20.193 -1.303 -21.267 1.00 96.69 262 ALA A O 1
ATOM 2094 N N . GLU A 1 263 ? 21.594 0.280 -21.989 1.00 98.00 263 GLU A N 1
ATOM 2095 C CA . GLU A 1 263 ? 22.713 -0.169 -21.138 1.00 98.00 263 GLU A CA 1
ATOM 2096 C C . GLU A 1 263 ? 22.366 -0.136 -19.644 1.00 98.00 263 GLU A C 1
ATOM 2098 O O . GLU A 1 263 ? 22.512 -1.144 -18.953 1.00 98.00 263 GLU A O 1
ATOM 2103 N N . ASP A 1 264 ? 21.806 0.974 -19.168 1.00 98.31 264 ASP A N 1
ATOM 2104 C CA . ASP A 1 264 ? 21.381 1.124 -17.772 1.00 98.31 264 ASP A CA 1
ATOM 2105 C C . ASP A 1 264 ? 20.282 0.120 -17.400 1.00 98.31 264 ASP A C 1
ATOM 2107 O O . ASP A 1 264 ? 20.303 -0.482 -16.325 1.00 98.31 264 ASP A O 1
ATOM 2111 N N . MET A 1 265 ? 19.363 -0.142 -18.334 1.00 98.06 265 MET A N 1
ATOM 2112 C CA . MET A 1 265 ? 18.294 -1.123 -18.153 1.00 98.06 265 MET A CA 1
ATOM 2113 C C . MET A 1 265 ? 18.829 -2.557 -18.101 1.00 98.06 265 MET A C 1
ATOM 2115 O O . MET A 1 265 ? 18.386 -3.348 -17.271 1.00 98.06 265 MET A O 1
ATOM 2119 N N . ARG A 1 266 ? 19.828 -2.898 -18.925 1.00 98.06 266 ARG A N 1
ATOM 2120 C CA . ARG A 1 266 ? 20.536 -4.184 -18.838 1.00 98.06 266 ARG A CA 1
ATOM 2121 C C . ARG A 1 266 ? 21.287 -4.325 -17.517 1.00 98.06 266 ARG A C 1
ATOM 2123 O O . ARG A 1 266 ? 21.288 -5.412 -16.939 1.00 98.06 266 ARG A O 1
ATOM 2130 N N . SER A 1 267 ? 21.898 -3.247 -17.023 1.00 97.62 267 SER A N 1
ATOM 2131 C CA . SER A 1 267 ? 22.564 -3.240 -15.717 1.00 97.62 267 SER A CA 1
ATOM 2132 C C . SER A 1 267 ? 21.572 -3.536 -14.588 1.00 97.62 267 SER A C 1
ATOM 2134 O O . SER A 1 267 ? 21.825 -4.435 -13.786 1.00 97.62 267 SER A O 1
ATOM 2136 N N . GLY A 1 268 ? 20.410 -2.873 -14.591 1.00 97.00 268 GLY A N 1
ATOM 2137 C CA . GLY A 1 268 ? 19.309 -3.155 -13.668 1.00 97.00 268 GLY A CA 1
ATOM 2138 C C . GLY A 1 268 ? 18.804 -4.595 -13.762 1.00 97.00 268 GLY A C 1
ATOM 2139 O O . GLY A 1 268 ? 18.722 -5.294 -12.758 1.00 97.00 268 GLY A O 1
ATOM 2140 N N . TYR A 1 269 ? 18.568 -5.101 -14.974 1.00 95.88 269 TYR A N 1
ATOM 2141 C CA . TYR A 1 269 ? 18.141 -6.490 -15.189 1.00 95.88 269 TYR A CA 1
ATOM 2142 C C . TYR A 1 269 ? 19.137 -7.501 -14.613 1.00 95.88 269 TYR A C 1
ATOM 2144 O O . TYR A 1 269 ? 18.762 -8.462 -13.938 1.00 95.88 269 TYR A O 1
ATOM 2152 N N . ARG A 1 270 ? 20.436 -7.250 -14.809 1.00 95.19 270 ARG A N 1
ATOM 2153 C CA . ARG A 1 270 ? 21.508 -8.047 -14.209 1.00 95.19 270 ARG A CA 1
ATOM 2154 C C . ARG A 1 270 ? 21.471 -7.989 -12.676 1.00 95.19 270 ARG A C 1
ATOM 2156 O O . ARG A 1 270 ? 21.587 -9.038 -12.045 1.00 95.19 270 ARG A O 1
ATOM 2163 N N . THR A 1 271 ? 21.303 -6.807 -12.079 1.00 92.94 271 THR A N 1
ATOM 2164 C CA . THR A 1 271 ? 21.147 -6.643 -10.620 1.00 92.94 271 THR A CA 1
ATOM 2165 C C . THR A 1 271 ? 19.947 -7.430 -10.101 1.00 92.94 271 THR A C 1
ATOM 2167 O O . THR A 1 271 ? 20.080 -8.194 -9.146 1.00 92.94 271 THR A O 1
ATOM 2170 N N . GLY A 1 272 ? 18.807 -7.336 -10.787 1.00 91.75 272 GLY A N 1
ATOM 2171 C CA . GLY A 1 272 ? 17.606 -8.101 -10.474 1.00 91.75 272 GLY A CA 1
ATOM 2172 C C . GLY A 1 272 ? 17.862 -9.611 -10.456 1.00 91.75 272 GLY A C 1
ATOM 2173 O O . GLY A 1 272 ? 17.484 -10.288 -9.500 1.00 91.75 272 GLY A O 1
ATOM 2174 N N . ILE A 1 273 ? 18.575 -10.149 -11.456 1.00 90.56 273 ILE A N 1
ATOM 2175 C CA . ILE A 1 273 ? 18.951 -11.573 -11.487 1.00 90.56 273 ILE A CA 1
ATOM 2176 C C . ILE A 1 273 ? 19.775 -11.950 -10.253 1.00 90.56 273 ILE A C 1
ATOM 2178 O O . ILE A 1 273 ? 19.482 -12.970 -9.626 1.00 90.56 273 ILE A O 1
ATOM 2182 N N . TYR A 1 274 ? 20.785 -11.156 -9.888 1.00 87.44 274 TYR A N 1
ATOM 2183 C CA . TYR A 1 274 ? 21.594 -11.437 -8.700 1.00 87.44 274 TYR A CA 1
ATOM 2184 C C . TYR A 1 274 ? 20.747 -11.425 -7.423 1.00 87.44 274 TYR A C 1
ATOM 2186 O O . TYR A 1 274 ? 20.804 -12.382 -6.652 1.00 87.44 274 TYR A O 1
ATOM 2194 N N . ASN A 1 275 ? 19.898 -10.411 -7.248 1.00 84.56 275 ASN A N 1
ATOM 2195 C CA . ASN A 1 275 ? 19.041 -10.274 -6.070 1.00 84.56 275 ASN A CA 1
ATOM 2196 C C . ASN A 1 275 ? 17.980 -11.385 -5.983 1.00 84.56 275 ASN A C 1
ATOM 2198 O O . ASN A 1 275 ? 17.651 -11.839 -4.889 1.00 84.56 275 ASN A O 1
ATOM 2202 N N . SER A 1 276 ? 17.486 -11.887 -7.122 1.00 80.50 276 SER A N 1
ATOM 2203 C CA . SER A 1 276 ? 16.495 -12.974 -7.164 1.00 80.50 276 SER A CA 1
ATOM 2204 C C . SER A 1 276 ? 17.012 -14.313 -6.630 1.00 80.50 276 SER A C 1
ATOM 2206 O O . SER A 1 276 ? 16.219 -15.143 -6.190 1.00 80.50 276 SER A O 1
ATOM 2208 N N . ARG A 1 277 ? 18.335 -14.524 -6.648 1.00 63.00 277 ARG A N 1
ATOM 2209 C CA . ARG A 1 277 ? 18.978 -15.738 -6.122 1.00 63.00 277 ARG A CA 1
ATOM 2210 C C . ARG A 1 277 ? 19.181 -15.687 -4.605 1.00 63.00 277 ARG A C 1
ATOM 2212 O O . ARG A 1 277 ? 19.468 -16.714 -4.005 1.00 63.00 277 ARG A O 1
ATOM 2219 N N . GLY A 1 278 ? 18.998 -14.523 -3.980 1.00 58.84 278 GLY A N 1
ATOM 2220 C CA . GLY A 1 278 ? 19.325 -14.308 -2.573 1.00 58.84 278 GLY A CA 1
ATOM 2221 C C . GLY A 1 278 ? 20.835 -14.288 -2.307 1.00 58.84 278 GLY A C 1
ATOM 2222 O O . GLY A 1 278 ? 21.662 -14.431 -3.210 1.00 58.84 278 GLY A O 1
ATOM 2223 N N . VAL A 1 279 ? 21.210 -14.086 -1.043 1.00 48.03 279 VAL A N 1
ATOM 2224 C CA . VAL A 1 279 ? 22.612 -14.131 -0.609 1.00 48.03 279 VAL A CA 1
ATOM 2225 C C . VAL A 1 279 ? 23.003 -15.586 -0.362 1.00 48.03 279 VAL A C 1
ATOM 2227 O O . VAL A 1 279 ? 22.562 -16.198 0.609 1.00 48.03 279 VAL A O 1
ATOM 2230 N N . HIS A 1 280 ? 23.851 -16.137 -1.228 1.00 47.03 280 HIS A N 1
ATOM 2231 C CA . HIS A 1 280 ? 24.514 -17.414 -0.985 1.00 47.03 280 HIS A CA 1
ATOM 2232 C C . HIS A 1 280 ? 25.901 -17.153 -0.396 1.00 47.03 280 HIS A C 1
ATOM 2234 O O . HIS A 1 280 ? 26.795 -16.676 -1.093 1.00 47.03 280 HIS A O 1
ATOM 2240 N N . TRP A 1 281 ? 26.084 -17.473 0.883 1.00 38.03 281 TRP A N 1
ATOM 2241 C CA . TRP A 1 281 ? 27.419 -17.623 1.453 1.00 38.03 281 TRP A CA 1
ATOM 2242 C C . TRP A 1 281 ? 27.948 -18.995 1.034 1.00 38.03 281 TRP A C 1
ATOM 2244 O O . TRP A 1 281 ? 27.301 -20.010 1.293 1.00 38.03 281 TRP A O 1
ATOM 2254 N N . VAL A 1 282 ? 29.080 -19.018 0.335 1.00 41.78 282 VAL A N 1
ATOM 2255 C CA . VAL A 1 282 ? 29.870 -20.240 0.167 1.00 41.78 282 VAL A CA 1
ATOM 2256 C C . VAL A 1 282 ? 30.800 -20.286 1.373 1.00 41.78 282 VAL A C 1
ATOM 2258 O O . VAL A 1 282 ? 31.638 -19.395 1.510 1.00 41.78 282 VAL A O 1
ATOM 2261 N N . ASP A 1 283 ? 30.567 -21.248 2.263 1.00 40.53 283 ASP A N 1
ATOM 2262 C CA . ASP A 1 283 ? 31.507 -21.638 3.325 1.00 40.53 283 ASP A CA 1
ATOM 2263 C C . ASP A 1 283 ? 32.707 -22.382 2.714 1.00 40.53 283 ASP A C 1
ATOM 2265 O O . ASP A 1 283 ? 32.472 -23.222 1.807 1.00 40.53 283 ASP A O 1
#

Secondary structure (DSSP, 8-state):
-HHHHHHHTS-SSHHHHHHHHHHHGGGTHHHHTT----GGG--S--HHHHHHHHHTT-HHHHHHHHHHHHHTT----HHHHHHHHHHHTT--S-GGG--HHHHHHHHHHHHH-TTS-HHHHHHHHHHTGGG-SSTTS---HHHHHHHHH-HHHHHHHHHHHS--TT-----PPPPHHHHHHHHHHHHHHHH----TTB-TTS-B-TTHHHHHHHHHHHHHHHHT-HHHHHHHHHHHHTTSPPPTTS-SS-HHHHHHHHSTT-HHHHHHHHHHHHHHT------

Radius of gyration: 24.1 Å; chains: 1; bounding box: 61×45×67 Å

Sequence (283 aa):
ELVGQFLSYLPFAHETWVRVETWLGDKQDSYWLKTNANPYQAEGDLSDAIDKLIEHGRPNAAINCLDRMRYAKQPINVGQCVKALLSALSSSEPSYSMDAYNIVELIKMLQENPEVTPDDLFRVEWAYLPLLDRHHGAAPKLLENRLASDPEFFCEAIRLIYRSKKTDAATNEPSEEAKAVATNAWRLLHEWRTPPGMQEDGSFNDSHFPSWLKRVKEICTESGHLEVALINIGEVLIRCPPDKSGLWINHNVADALNARDAEDMRSGYRTGIYNSRGVHWVD

pLDDT: mean 89.81, std 9.85, range [38.03, 98.44]

Organism: NCBI:txid412755

Foldseek 3Di:
DVVLLVLLPDFPEPVSVVCLCVVQPVNSLSNLVRHPLQLVRYDDDCVVVLVVNLVSLNLLSSLNNQLVCVVVVHDDDPVSLLSSLVSVLVGPDDPVSHDLLSLQVSLVVLVPDPVRDLVSNVSNCLSSVVSQLCVSPHHSVSLLVCCQQPLVSVLVLLVLQDDAPVDPPDPDPDDPVSVSNNVSSCSCLVSRQAARQQDPVRDGNLPGNVVSLVVNCVSCVVRRRNLVSLLSNLLNLLNRCADPVPHRHHPSSVVCCPDPPNPSNPNSVVVNVVPVVPDDDDD